Protein AF-A0A081NIN6-F1 (afdb_monomer_lite)

pLDDT: mean 86.12, std 14.55, range [44.22, 98.62]

Organism: NCBI:txid1137799

Sequence (273 aa):
MKVLLYSTSHRLDEYYQSISENVSSNLQCEVFRFGQGLPGPDFKFIKLALRLDLGEIIDFKIKYKSIMRGKEKISRVRAEKYKFNCFLSALRIFNLINSGGYSLVVIWNGSRMTQRLVSEVAKLMGVSVAYMENGIIPRTTVADGKGVNFNNSVPRESGFYKSNCFGFNIEREEGLSLRNQIEGVERIGSSKKLEGKYVFFPFQVDSDSQIINHSKWVKNMKDLFVVALRTHKILDDKSIKFVFKEHPSSPFEYKELEDDQTDNCFFFKQLKH

Foldseek 3Di:
DEEEEEDADPVSQVVQVVVCVPDDPVYNYDYDDHPPDFDFFDCVCVVLLVVDPLCQLCVLVQLLVCVVVVHPGDDPVVSVVSSVVLSRVLRSLLVVCVVSVAQEYEDEFCQHNNNVSNCSSCVSVVRFYKYKYQDPAPPDMDIARQGDDPRHPDDPDVCVCVVPPVVPPCPDDPDRDDPPDDPQFDDPDPPDDPDAAEDEAEADALSDSCLCPPVPQQNHVVSVLVVVVVVCVVVVDQRYAYEYEYDPPHPDDPVVVCVVDDSRYYYDYTDGD

Structure (mmCIF, N/CA/C/O backbone):
data_AF-A0A081NIN6-F1
#
_entry.id   AF-A0A081NIN6-F1
#
loop_
_atom_site.group_PDB
_atom_site.id
_atom_site.type_symbol
_atom_site.label_atom_id
_atom_site.label_alt_id
_atom_site.label_comp_id
_atom_site.label_asym_id
_atom_site.label_entity_id
_atom_site.label_seq_id
_atom_site.pdbx_PDB_ins_code
_atom_site.Cartn_x
_atom_site.Cartn_y
_atom_site.Cartn_z
_atom_site.occupancy
_atom_site.B_iso_or_equiv
_atom_site.auth_seq_id
_atom_site.auth_comp_id
_atom_site.auth_asym_id
_atom_site.auth_atom_id
_atom_site.pdbx_PDB_model_num
ATOM 1 N N . MET A 1 1 ? 9.236 -18.163 -16.801 1.00 91.69 1 MET A N 1
ATOM 2 C CA . MET A 1 1 ? 8.614 -16.836 -16.564 1.00 91.69 1 MET A CA 1
ATOM 3 C C . MET A 1 1 ? 9.614 -15.975 -15.807 1.00 91.69 1 MET A C 1
ATOM 5 O O . MET A 1 1 ? 10.154 -16.483 -14.832 1.00 91.69 1 MET A O 1
ATOM 9 N N . LYS A 1 2 ? 9.895 -14.731 -16.227 1.00 96.81 2 LYS A N 1
ATOM 10 C CA . LYS A 1 2 ? 10.839 -13.862 -15.499 1.00 96.81 2 LYS A CA 1
ATOM 11 C C . LYS A 1 2 ? 10.089 -12.958 -14.520 1.00 96.81 2 LYS A C 1
ATOM 13 O O . LYS A 1 2 ? 9.116 -12.299 -14.904 1.00 96.81 2 LYS A O 1
ATOM 18 N N . VAL A 1 3 ? 10.513 -12.971 -13.261 1.00 97.88 3 VAL A N 1
ATOM 19 C CA . VAL A 1 3 ? 9.803 -12.374 -12.127 1.00 97.88 3 VAL A CA 1
ATOM 20 C C . VAL A 1 3 ? 10.703 -11.358 -11.438 1.00 97.88 3 VAL A C 1
ATOM 22 O O . VAL A 1 3 ? 11.818 -11.685 -11.046 1.00 97.88 3 VAL A O 1
ATOM 25 N N . LEU A 1 4 ? 10.210 -10.136 -11.268 1.00 98.25 4 LEU A N 1
ATOM 26 C CA . LEU A 1 4 ? 10.872 -9.097 -10.485 1.00 98.25 4 LEU A CA 1
ATOM 27 C C . LEU A 1 4 ? 10.319 -9.104 -9.060 1.00 98.25 4 LEU A C 1
ATOM 29 O O . LEU A 1 4 ? 9.160 -8.752 -8.854 1.00 98.25 4 LEU A O 1
ATOM 33 N N . LEU A 1 5 ? 11.144 -9.449 -8.076 1.00 98.00 5 LEU A N 1
ATOM 34 C CA . LEU A 1 5 ? 10.821 -9.314 -6.657 1.00 98.00 5 LEU A CA 1
ATOM 35 C C . LEU A 1 5 ? 11.311 -7.938 -6.178 1.00 98.00 5 LEU A C 1
ATOM 37 O O . LEU A 1 5 ? 12.492 -7.753 -5.881 1.00 98.00 5 LEU A O 1
ATOM 41 N N . TYR A 1 6 ? 10.423 -6.939 -6.161 1.00 97.88 6 TYR A N 1
ATOM 42 C CA . TYR A 1 6 ? 10.799 -5.547 -5.894 1.00 97.88 6 TYR A CA 1
ATOM 43 C C . TYR A 1 6 ? 10.766 -5.236 -4.394 1.00 97.88 6 TYR A C 1
ATOM 45 O O . TYR A 1 6 ? 9.701 -5.025 -3.799 1.00 97.88 6 TYR A O 1
ATOM 53 N N . SER A 1 7 ? 11.943 -5.193 -3.773 1.00 96.50 7 SER A N 1
ATOM 54 C CA . SER A 1 7 ? 12.086 -4.960 -2.340 1.00 96.50 7 SER A CA 1
ATOM 55 C C . SER A 1 7 ? 12.117 -3.472 -1.977 1.00 96.50 7 SER A C 1
ATOM 57 O O . SER A 1 7 ? 12.557 -2.605 -2.733 1.00 96.50 7 SER A O 1
ATOM 59 N N . THR A 1 8 ? 11.635 -3.160 -0.770 1.00 93.62 8 THR A N 1
ATOM 60 C CA . THR A 1 8 ? 11.639 -1.795 -0.210 1.00 93.62 8 THR A CA 1
ATOM 61 C C . THR A 1 8 ? 12.230 -1.708 1.197 1.00 93.62 8 THR A C 1
ATOM 63 O O . THR A 1 8 ? 12.145 -0.652 1.826 1.00 93.62 8 THR A O 1
ATOM 66 N N . SER A 1 9 ? 12.826 -2.792 1.699 1.00 93.94 9 SER A N 1
ATOM 67 C CA . SER A 1 9 ? 13.556 -2.823 2.969 1.00 93.94 9 SER A CA 1
ATOM 68 C C . SER A 1 9 ? 14.539 -3.995 2.998 1.00 93.94 9 SER A C 1
ATOM 70 O O . SER A 1 9 ? 14.321 -4.994 2.323 1.00 93.94 9 SER A O 1
ATOM 72 N N . HIS A 1 10 ? 15.574 -3.922 3.837 1.00 92.81 10 HIS A N 1
ATOM 73 C CA . HIS A 1 10 ? 16.540 -5.021 3.979 1.00 92.81 10 HIS A CA 1
ATOM 74 C C . HIS A 1 10 ? 15.896 -6.343 4.416 1.00 92.81 10 HIS A C 1
ATOM 76 O O . HIS A 1 10 ? 16.210 -7.394 3.874 1.00 92.81 10 HIS A O 1
ATOM 82 N N . ARG A 1 11 ? 14.904 -6.291 5.313 1.00 92.62 11 ARG A N 1
ATOM 83 C CA . ARG A 1 11 ? 14.141 -7.484 5.709 1.00 92.62 11 ARG A CA 1
ATOM 84 C C . ARG A 1 11 ? 13.409 -8.129 4.525 1.00 92.62 11 ARG A C 1
ATOM 86 O O . ARG A 1 11 ? 13.273 -9.347 4.474 1.00 92.62 11 ARG A O 1
ATOM 93 N N . LEU A 1 12 ? 12.902 -7.319 3.594 1.00 94.94 12 LEU A N 1
ATOM 94 C CA . LEU A 1 12 ? 12.273 -7.834 2.379 1.00 94.94 12 LEU A CA 1
ATOM 95 C C . LEU A 1 12 ? 13.304 -8.354 1.375 1.00 94.94 12 LEU A C 1
ATOM 97 O O . LEU A 1 12 ? 12.979 -9.294 0.660 1.00 94.94 12 LEU A O 1
ATOM 101 N N . ASP A 1 13 ? 14.525 -7.807 1.347 1.00 95.88 13 ASP A N 1
ATOM 102 C CA . ASP A 1 13 ? 15.614 -8.353 0.525 1.00 95.88 13 ASP A CA 1
ATOM 103 C C . ASP A 1 13 ? 15.885 -9.810 0.911 1.00 95.88 13 ASP A C 1
ATOM 105 O O . ASP A 1 13 ? 15.893 -10.679 0.047 1.00 95.88 13 ASP A O 1
ATOM 109 N N . GLU A 1 14 ? 16.046 -10.082 2.209 1.00 95.75 14 GLU A N 1
ATOM 110 C CA . GLU A 1 14 ? 16.284 -11.430 2.742 1.00 95.75 14 GLU A CA 1
ATOM 111 C C . GLU A 1 14 ? 15.118 -12.375 2.441 1.00 95.75 14 GLU A C 1
ATOM 113 O O . GLU A 1 14 ? 15.311 -13.495 1.969 1.00 95.75 14 GLU A O 1
ATOM 118 N N . TYR A 1 15 ? 13.889 -11.907 2.667 1.00 95.50 15 TYR A N 1
ATOM 119 C CA . TYR A 1 15 ? 12.694 -12.702 2.413 1.00 95.50 15 TYR A CA 1
ATOM 120 C C . TYR A 1 15 ? 12.532 -13.043 0.923 1.00 95.50 15 TYR A C 1
ATOM 122 O O . TYR A 1 15 ? 12.274 -14.192 0.572 1.00 95.50 15 TYR A O 1
ATOM 130 N N . TYR A 1 16 ? 12.725 -12.074 0.028 1.00 96.69 16 TYR A N 1
ATOM 131 C CA . TYR A 1 16 ? 12.652 -12.303 -1.415 1.00 96.69 16 TYR A CA 1
ATOM 132 C C . TYR A 1 16 ? 13.821 -13.112 -1.956 1.00 96.69 16 TYR A C 1
ATOM 134 O O . TYR A 1 16 ? 13.617 -13.893 -2.884 1.00 96.69 16 TYR A O 1
ATOM 142 N N . GLN A 1 17 ? 15.006 -12.989 -1.363 1.00 96.56 17 GLN A N 1
ATOM 143 C CA . GLN A 1 17 ? 16.126 -13.871 -1.664 1.00 96.56 17 GLN A CA 1
ATOM 144 C C . GLN A 1 17 ? 15.755 -15.323 -1.335 1.00 96.56 17 GLN A C 1
ATOM 146 O O . GLN A 1 17 ? 15.837 -16.182 -2.211 1.00 96.56 17 GLN A O 1
ATOM 151 N N . SER A 1 18 ? 15.217 -15.570 -0.137 1.00 95.00 18 SER A N 1
ATOM 152 C CA . SER A 1 18 ? 14.735 -16.897 0.257 1.00 95.00 18 SER A CA 1
ATOM 153 C C . SER A 1 18 ? 13.644 -17.422 -0.685 1.00 95.00 18 SER A C 1
ATOM 155 O O . SER A 1 18 ? 13.717 -18.572 -1.111 1.00 95.00 18 SER A O 1
ATOM 157 N N . ILE A 1 19 ? 12.678 -16.590 -1.096 1.00 94.00 19 ILE A N 1
ATOM 158 C CA . ILE A 1 19 ? 11.697 -16.983 -2.122 1.00 94.00 19 ILE A CA 1
ATOM 159 C C . ILE A 1 19 ? 12.403 -17.368 -3.422 1.00 94.00 19 ILE A C 1
ATOM 161 O O . ILE A 1 19 ? 12.128 -18.436 -3.956 1.00 94.00 19 ILE A O 1
ATOM 165 N N . SER A 1 20 ? 13.307 -16.530 -3.933 1.00 95.06 20 SER A N 1
ATOM 166 C CA . SER A 1 20 ? 13.968 -16.763 -5.222 1.00 95.06 20 SER A CA 1
ATOM 167 C C . SER A 1 20 ? 14.744 -18.083 -5.278 1.00 95.06 20 SER A C 1
ATOM 169 O O . SER A 1 20 ? 14.814 -18.693 -6.339 1.00 95.06 20 SER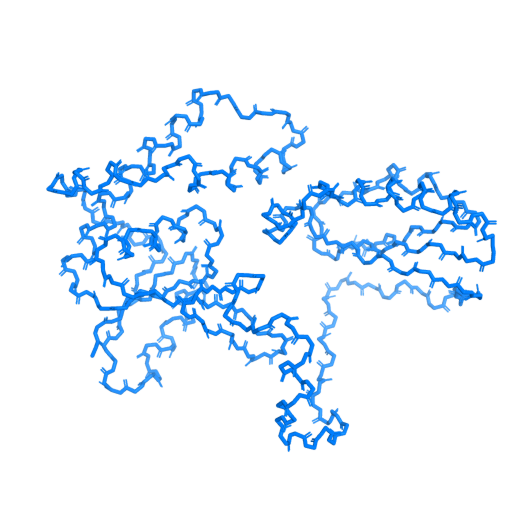 A O 1
ATOM 171 N N . GLU A 1 21 ? 15.261 -18.545 -4.138 1.00 94.19 21 GLU A N 1
ATOM 172 C CA . GLU A 1 21 ? 16.015 -19.796 -4.001 1.00 94.19 21 GLU A CA 1
ATOM 173 C C . GLU A 1 21 ? 15.121 -21.035 -3.859 1.00 94.19 21 GLU A C 1
ATOM 175 O O . GLU A 1 21 ? 15.558 -22.140 -4.165 1.00 94.19 21 GLU A O 1
ATOM 180 N N . ASN A 1 22 ? 13.876 -20.864 -3.399 1.00 92.75 22 ASN A N 1
ATOM 181 C CA . ASN A 1 22 ? 12.977 -21.968 -3.043 1.00 92.75 22 ASN A CA 1
ATOM 182 C C . ASN A 1 22 ? 11.754 -22.102 -3.969 1.00 92.75 22 ASN A C 1
ATOM 184 O O . ASN A 1 22 ? 10.936 -23.005 -3.786 1.00 92.75 22 ASN A O 1
ATOM 188 N N . VAL A 1 23 ? 11.588 -21.215 -4.952 1.00 90.62 23 VAL A N 1
ATOM 189 C CA . VAL A 1 23 ? 10.518 -21.331 -5.953 1.00 90.62 23 VAL A CA 1
ATOM 190 C C . VAL A 1 23 ? 10.842 -22.371 -7.025 1.00 90.62 23 VAL A C 1
ATOM 192 O O . VAL A 1 23 ? 11.989 -22.753 -7.239 1.00 90.62 23 VAL A O 1
ATOM 195 N N . SER A 1 24 ? 9.803 -22.822 -7.732 1.00 85.00 24 SER A N 1
ATOM 196 C CA . SER A 1 24 ? 9.952 -23.748 -8.856 1.00 85.00 24 SER A CA 1
ATOM 197 C C . SER A 1 24 ? 10.908 -23.199 -9.923 1.00 85.00 24 SER A C 1
ATOM 199 O O . SER A 1 24 ? 10.897 -22.009 -10.239 1.00 85.00 24 SER A O 1
ATOM 201 N N . SER A 1 25 ? 11.697 -24.091 -10.524 1.00 82.69 25 SER A N 1
ATOM 202 C CA . SER A 1 25 ? 12.725 -23.775 -11.527 1.00 82.69 25 SER A CA 1
ATOM 203 C C . SER A 1 25 ? 12.186 -23.123 -12.808 1.00 82.69 25 SER A C 1
ATOM 205 O O . SER A 1 25 ? 12.948 -22.555 -13.589 1.00 82.69 25 SER A O 1
ATOM 207 N N . ASN A 1 26 ? 10.871 -23.167 -13.038 1.00 90.12 26 ASN A N 1
ATOM 208 C CA . ASN A 1 26 ? 10.212 -22.465 -14.141 1.00 90.12 26 ASN A CA 1
ATOM 209 C C . ASN A 1 26 ? 10.078 -20.940 -13.908 1.00 90.12 26 ASN A C 1
ATOM 211 O O . ASN A 1 26 ? 9.765 -20.193 -14.851 1.00 90.12 26 ASN A O 1
ATOM 215 N N . LEU A 1 27 ? 10.315 -20.468 -12.679 1.00 92.69 27 LEU A N 1
ATOM 216 C CA . LEU A 1 27 ? 10.353 -19.059 -12.304 1.00 92.69 27 LEU A CA 1
ATOM 217 C C . LEU A 1 27 ? 11.802 -18.575 -12.234 1.00 92.69 27 LEU A C 1
ATOM 219 O O . LEU A 1 27 ? 12.591 -19.020 -11.412 1.00 92.69 27 LEU A O 1
ATOM 223 N N . GLN A 1 28 ? 12.141 -17.615 -13.089 1.00 95.38 28 GLN A N 1
ATOM 224 C CA . GLN A 1 28 ? 13.418 -16.911 -13.035 1.00 95.38 28 GLN A CA 1
ATOM 225 C C . GLN A 1 28 ? 13.220 -15.630 -12.228 1.00 95.38 28 GLN A C 1
ATOM 227 O O . GLN A 1 28 ? 12.774 -14.615 -12.768 1.00 95.38 28 GLN A O 1
ATOM 232 N N . CYS A 1 29 ? 13.484 -15.705 -10.926 1.00 96.81 29 CYS A N 1
ATOM 233 C CA . CYS A 1 29 ? 13.312 -14.590 -10.001 1.00 96.81 29 CYS A CA 1
ATOM 234 C C . CYS A 1 29 ? 14.566 -13.712 -9.938 1.00 96.81 29 CYS A C 1
ATOM 236 O O . CYS A 1 29 ? 15.670 -14.207 -9.735 1.00 96.81 29 CYS A O 1
ATOM 238 N N . GLU A 1 30 ? 14.379 -12.400 -10.048 1.00 97.00 30 GLU A N 1
ATOM 239 C CA . GLU A 1 30 ? 15.410 -11.390 -9.815 1.00 97.00 30 GLU A CA 1
ATOM 240 C C . GLU A 1 30 ? 14.962 -10.487 -8.661 1.00 97.00 30 GLU A C 1
ATOM 242 O O . GLU A 1 30 ? 13.868 -9.915 -8.695 1.00 97.00 30 GLU A O 1
ATOM 247 N N . VAL A 1 31 ? 15.790 -10.373 -7.621 1.00 97.50 31 VAL A N 1
ATOM 248 C CA . VAL A 1 31 ? 15.503 -9.518 -6.462 1.00 97.50 31 VAL A CA 1
ATOM 249 C C . VAL A 1 31 ? 16.083 -8.132 -6.708 1.00 97.50 31 VAL A C 1
ATOM 251 O O . VAL A 1 31 ? 17.300 -7.960 -6.728 1.00 97.50 31 VAL A O 1
ATOM 254 N N . PHE A 1 32 ? 15.216 -7.126 -6.839 1.00 97.50 32 PHE A N 1
ATOM 255 C CA . PHE A 1 32 ? 15.645 -5.729 -6.838 1.00 97.50 32 PHE A CA 1
ATOM 256 C C . PHE A 1 32 ? 15.754 -5.248 -5.395 1.00 97.50 32 PHE A C 1
ATOM 258 O O . PHE A 1 32 ? 14.736 -5.067 -4.718 1.00 97.50 32 PHE A O 1
ATOM 265 N N . ARG A 1 33 ? 16.992 -5.086 -4.921 1.00 95.62 33 ARG A N 1
ATOM 266 C CA . ARG A 1 33 ? 17.298 -4.871 -3.505 1.00 95.62 33 ARG A CA 1
ATOM 267 C C . ARG A 1 33 ? 17.052 -3.437 -3.068 1.00 95.62 33 ARG A C 1
ATOM 269 O O . ARG A 1 33 ? 17.234 -2.472 -3.820 1.00 95.62 33 ARG A O 1
ATOM 276 N N . PHE A 1 34 ? 16.689 -3.281 -1.802 1.00 91.06 34 PHE A N 1
ATOM 277 C CA . PHE A 1 34 ? 16.547 -1.970 -1.201 1.00 91.06 34 PHE A CA 1
ATOM 278 C C . PHE A 1 34 ? 17.879 -1.209 -1.237 1.00 91.06 34 PHE A C 1
ATOM 280 O O . PHE A 1 34 ? 18.923 -1.703 -0.824 1.00 91.06 34 PHE A O 1
ATOM 287 N N . GLY A 1 35 ? 17.846 0.021 -1.754 1.00 89.69 35 GLY A N 1
ATOM 288 C CA . GLY A 1 35 ? 19.035 0.871 -1.859 1.00 89.69 35 GLY A CA 1
ATOM 289 C C . GLY A 1 35 ? 19.930 0.605 -3.076 1.00 89.69 35 GLY A C 1
ATOM 290 O O . GLY A 1 35 ? 20.817 1.415 -3.320 1.00 89.69 35 GLY A O 1
ATOM 291 N N . GLN A 1 36 ? 19.656 -0.422 -3.895 1.00 90.88 36 GLN A N 1
ATOM 292 C CA . GLN A 1 36 ? 20.443 -0.769 -5.097 1.00 90.88 36 GLN A CA 1
ATOM 293 C C . GLN A 1 36 ? 20.508 0.356 -6.150 1.00 90.88 36 GLN A C 1
ATOM 295 O O . GLN A 1 36 ? 21.379 0.360 -7.013 1.00 90.88 36 GLN A O 1
ATOM 300 N N . GLY A 1 37 ? 19.615 1.344 -6.055 1.00 92.12 37 GLY A N 1
ATOM 301 C CA . GLY A 1 37 ? 19.503 2.429 -7.020 1.00 92.12 37 GLY A CA 1
ATOM 302 C C . GLY A 1 37 ? 18.790 1.962 -8.287 1.00 92.12 37 GLY A C 1
ATOM 303 O O . GLY A 1 37 ? 19.111 0.942 -8.883 1.00 92.12 37 GLY A O 1
ATOM 304 N N . LEU A 1 38 ? 17.777 2.714 -8.713 1.00 95.38 38 LEU A N 1
ATOM 305 C CA . LEU A 1 38 ? 17.110 2.435 -9.985 1.00 95.38 38 LEU A CA 1
ATOM 306 C C . LEU A 1 38 ? 18.054 2.750 -11.163 1.00 95.38 38 LEU A C 1
ATOM 308 O O . LEU A 1 38 ? 18.897 3.646 -11.028 1.00 95.38 38 LEU A O 1
ATOM 312 N N . PRO A 1 39 ? 17.877 2.127 -12.340 1.00 96.19 39 PRO A N 1
ATOM 313 C CA . PRO A 1 39 ? 18.603 2.537 -13.541 1.00 96.19 39 PRO A CA 1
ATOM 314 C C . PRO A 1 39 ? 18.308 4.003 -13.906 1.00 96.19 39 PRO A C 1
ATOM 316 O O . PRO A 1 39 ? 17.422 4.646 -13.329 1.00 96.19 39 PRO A O 1
ATOM 319 N N . GLY A 1 40 ? 19.068 4.558 -14.854 1.00 96.62 40 GLY A N 1
ATOM 320 C CA . GLY A 1 40 ? 18.815 5.902 -15.383 1.00 96.62 40 GLY A CA 1
ATOM 321 C C . GLY A 1 40 ? 17.405 6.030 -15.988 1.00 96.62 40 GLY A C 1
ATOM 322 O O . GLY A 1 40 ? 16.829 5.022 -16.411 1.00 96.62 40 GLY A O 1
ATOM 323 N N . PRO A 1 41 ? 16.810 7.237 -16.006 1.00 97.50 41 PRO A N 1
ATOM 324 C CA . PRO A 1 41 ? 15.496 7.436 -16.608 1.00 97.50 41 PRO A CA 1
ATOM 325 C C . PRO A 1 41 ? 15.559 7.150 -18.109 1.00 97.50 41 PRO A C 1
ATOM 327 O O . PRO A 1 41 ? 16.461 7.630 -18.790 1.00 97.50 41 PRO A O 1
ATOM 330 N N . ASP A 1 42 ? 14.587 6.400 -18.624 1.00 97.06 42 ASP A N 1
ATOM 331 C CA . ASP A 1 42 ? 14.453 6.170 -20.061 1.00 97.06 42 ASP A CA 1
ATOM 332 C C . ASP A 1 42 ? 13.310 7.025 -20.621 1.00 97.06 42 ASP A C 1
ATOM 334 O O . ASP A 1 42 ? 12.121 6.761 -20.418 1.00 97.06 42 ASP A O 1
ATOM 338 N N . PHE A 1 43 ? 13.689 8.096 -21.317 1.00 97.12 43 PHE A N 1
ATOM 339 C CA . PHE A 1 43 ? 12.759 9.094 -21.835 1.00 97.12 43 PHE A CA 1
ATOM 340 C C . PHE A 1 43 ? 11.904 8.592 -23.005 1.00 97.12 43 PHE A C 1
ATOM 342 O O . PHE A 1 43 ? 10.905 9.236 -23.334 1.00 97.12 43 PHE A O 1
ATOM 349 N N . LYS A 1 44 ? 12.187 7.411 -23.578 1.00 97.25 44 LYS A N 1
ATOM 350 C CA . LYS A 1 44 ? 11.277 6.800 -24.563 1.00 97.25 44 LYS A CA 1
ATOM 351 C C . LYS A 1 44 ? 9.894 6.511 -23.965 1.00 97.25 44 LYS A C 1
ATOM 353 O O . LYS A 1 44 ? 8.896 6.483 -24.683 1.00 97.25 44 LYS A O 1
ATOM 358 N N . PHE A 1 45 ? 9.813 6.381 -22.637 1.00 97.81 45 PHE A N 1
ATOM 359 C CA . PHE A 1 45 ? 8.573 6.137 -21.904 1.00 97.81 45 PHE A CA 1
ATOM 360 C C . PHE A 1 45 ? 7.832 7.396 -21.447 1.00 97.81 45 PHE A C 1
ATOM 362 O O . PHE A 1 45 ? 6.814 7.256 -20.774 1.00 97.81 45 PHE A O 1
ATOM 369 N N . ILE A 1 46 ? 8.254 8.615 -21.823 1.00 97.94 46 ILE A N 1
ATOM 370 C CA . ILE A 1 46 ? 7.550 9.859 -21.435 1.00 97.94 46 ILE A CA 1
ATOM 371 C C . ILE A 1 46 ? 6.046 9.765 -21.722 1.00 97.94 46 ILE A C 1
ATOM 373 O O . ILE A 1 46 ? 5.233 10.071 -20.853 1.00 97.94 46 ILE A O 1
ATOM 377 N N . LYS A 1 47 ? 5.661 9.299 -22.919 1.00 97.75 47 LYS A N 1
ATOM 378 C CA . LYS A 1 47 ? 4.245 9.200 -23.312 1.00 97.75 47 LYS A CA 1
ATOM 379 C C . LYS A 1 47 ? 3.443 8.248 -22.420 1.00 97.75 47 LYS A C 1
ATOM 381 O O . LYS A 1 47 ? 2.274 8.518 -22.173 1.00 97.75 47 LYS A O 1
ATOM 386 N N . LEU A 1 48 ? 4.047 7.156 -21.945 1.00 97.19 48 LEU A N 1
ATOM 387 C CA . LEU A 1 48 ? 3.402 6.243 -20.995 1.00 97.19 48 LEU A CA 1
ATOM 388 C C . LEU A 1 48 ? 3.386 6.845 -19.588 1.00 97.19 48 LEU A C 1
ATOM 390 O O . LEU A 1 48 ? 2.358 6.796 -18.924 1.00 97.19 48 LEU A O 1
ATOM 394 N N . ALA A 1 49 ? 4.487 7.458 -19.152 1.00 97.62 49 ALA A N 1
ATOM 395 C CA . ALA A 1 49 ? 4.586 8.087 -17.839 1.00 97.62 49 ALA A CA 1
ATOM 396 C C . ALA A 1 49 ? 3.565 9.220 -17.650 1.00 97.62 49 ALA A C 1
ATOM 398 O O . ALA A 1 49 ? 3.043 9.388 -16.553 1.00 97.62 49 ALA A O 1
ATOM 399 N N . LEU A 1 50 ? 3.224 9.954 -18.715 1.00 97.50 50 LEU A N 1
ATOM 400 C CA . LEU A 1 50 ? 2.168 10.974 -18.700 1.00 97.50 50 LEU A CA 1
ATOM 401 C C . LEU A 1 50 ? 0.749 10.404 -18.514 1.00 97.50 50 LEU A C 1
ATOM 403 O O . LEU A 1 50 ? -0.159 11.166 -18.205 1.00 97.50 50 LEU A O 1
ATOM 407 N N . ARG A 1 51 ? 0.542 9.089 -18.687 1.00 97.88 51 ARG A N 1
ATOM 408 C CA . ARG A 1 51 ? -0.749 8.420 -18.429 1.00 97.88 51 ARG A CA 1
ATOM 409 C C . ARG A 1 51 ? -0.947 8.045 -16.961 1.00 97.88 51 ARG A C 1
ATOM 411 O O . ARG A 1 51 ? -2.040 7.630 -16.594 1.00 97.88 51 ARG A O 1
ATOM 418 N N . LEU A 1 52 ? 0.096 8.139 -16.135 1.00 97.56 52 LEU A N 1
ATOM 419 C CA . LEU A 1 52 ? 0.000 7.848 -14.708 1.00 97.56 52 LEU A CA 1
ATOM 420 C C . LEU A 1 52 ? -0.763 8.964 -13.990 1.00 97.56 52 LEU A C 1
ATOM 422 O O . LEU A 1 52 ? -0.414 10.140 -14.121 1.00 97.56 52 LEU A O 1
ATOM 426 N N . ASP A 1 53 ? -1.712 8.594 -13.130 1.00 96.81 53 ASP A N 1
ATOM 427 C CA . ASP A 1 53 ? -2.259 9.527 -12.146 1.00 96.81 53 ASP A CA 1
ATOM 428 C C . ASP A 1 53 ? -1.268 9.695 -10.985 1.00 96.81 53 ASP A C 1
ATOM 430 O O . ASP A 1 53 ? -1.317 9.032 -9.944 1.00 96.81 53 ASP A O 1
ATOM 434 N N . LEU A 1 54 ? -0.311 10.605 -11.176 1.00 96.44 54 LEU A N 1
ATOM 435 C CA . LEU A 1 54 ? 0.682 10.921 -10.151 1.00 96.44 54 LEU A CA 1
ATOM 436 C C . LEU A 1 54 ? 0.047 11.522 -8.894 1.00 96.44 54 LEU A C 1
ATOM 438 O O . LEU A 1 54 ? 0.665 11.459 -7.834 1.00 96.44 54 LEU A O 1
ATOM 442 N N . GLY A 1 55 ? -1.139 12.130 -9.004 1.00 94.56 55 GLY A N 1
ATOM 443 C CA . GLY A 1 55 ? -1.884 12.657 -7.867 1.00 94.56 55 GLY A CA 1
ATOM 444 C C . GLY A 1 55 ? -2.345 11.527 -6.957 1.00 94.56 55 GLY A C 1
ATOM 445 O O . GLY A 1 55 ? -2.044 11.549 -5.764 1.00 94.56 55 GLY A O 1
ATOM 446 N N . GLU A 1 56 ? -2.976 10.508 -7.537 1.00 93.31 56 GLU A N 1
ATOM 447 C CA . GLU A 1 56 ? -3.421 9.316 -6.818 1.00 93.31 56 GLU A CA 1
ATOM 448 C C . GLU A 1 56 ? -2.241 8.556 -6.186 1.00 93.31 56 GLU A C 1
ATOM 450 O O . GLU A 1 56 ? -2.284 8.183 -5.012 1.00 93.31 56 GLU A O 1
ATOM 455 N N . ILE A 1 57 ? -1.131 8.391 -6.917 1.00 94.81 57 ILE A N 1
ATOM 456 C CA . ILE A 1 57 ? 0.051 7.654 -6.430 1.00 94.81 57 ILE A CA 1
ATOM 457 C C . ILE A 1 57 ? 0.681 8.318 -5.193 1.00 94.81 57 ILE A C 1
ATOM 459 O O . ILE A 1 57 ? 1.186 7.630 -4.296 1.00 94.81 57 ILE A O 1
ATOM 463 N N . ILE A 1 58 ? 0.681 9.653 -5.122 1.00 94.62 58 ILE A N 1
ATOM 464 C CA . ILE A 1 58 ? 1.258 10.377 -3.978 1.00 94.62 58 ILE A CA 1
ATOM 465 C C . ILE A 1 58 ? 0.249 10.649 -2.860 1.00 94.62 58 ILE A C 1
ATOM 467 O O . ILE A 1 58 ? 0.680 11.024 -1.766 1.00 94.62 58 ILE A O 1
ATOM 471 N N . ASP A 1 59 ? -1.051 10.465 -3.097 1.00 91.69 59 ASP A N 1
ATOM 472 C CA . ASP A 1 59 ? -2.121 10.832 -2.165 1.00 91.69 59 ASP A CA 1
ATOM 473 C C . ASP A 1 59 ? -1.935 10.173 -0.793 1.00 91.69 59 ASP A C 1
ATOM 475 O O . ASP A 1 59 ? -1.862 10.862 0.229 1.00 91.69 59 ASP A O 1
ATOM 479 N N . PHE A 1 60 ? -1.693 8.856 -0.770 1.00 90.19 60 PHE A N 1
ATOM 480 C CA . PHE A 1 60 ? -1.409 8.135 0.473 1.00 90.19 60 PHE A CA 1
ATOM 481 C C . PHE A 1 60 ? -0.236 8.757 1.244 1.00 90.19 60 PHE A C 1
ATOM 483 O O . PHE A 1 60 ? -0.313 8.976 2.451 1.00 90.19 60 PHE A O 1
ATOM 490 N N . LYS A 1 61 ? 0.860 9.100 0.555 1.00 91.38 61 LYS A N 1
ATOM 491 C CA . LYS A 1 61 ? 2.041 9.712 1.187 1.00 91.38 61 LYS A CA 1
ATOM 492 C C . LYS A 1 61 ? 1.732 11.092 1.758 1.00 91.38 61 LYS A C 1
ATOM 494 O O . LYS A 1 61 ? 2.305 11.458 2.788 1.00 91.38 61 LYS A O 1
ATOM 499 N N . ILE A 1 62 ? 0.872 11.859 1.091 1.00 91.06 62 ILE A N 1
ATOM 500 C CA . ILE A 1 62 ? 0.428 13.170 1.562 1.00 91.06 62 ILE A CA 1
ATOM 501 C C . ILE A 1 62 ? -0.418 13.010 2.828 1.00 91.06 62 ILE A C 1
ATOM 503 O O . ILE A 1 62 ? -0.081 13.615 3.849 1.00 91.06 62 ILE A O 1
ATOM 507 N N . LYS A 1 63 ? -1.446 12.153 2.785 1.00 89.50 63 LYS A N 1
ATOM 508 C CA . LYS A 1 63 ? -2.337 11.860 3.918 1.00 89.50 63 LYS A CA 1
ATOM 509 C C . LYS A 1 63 ? -1.569 11.319 5.121 1.00 89.50 63 LYS A C 1
ATOM 511 O O . LYS A 1 63 ? -1.638 11.901 6.201 1.00 89.50 63 LYS A O 1
ATOM 516 N N . TYR A 1 64 ? -0.735 10.300 4.906 1.00 89.56 64 TYR A N 1
ATOM 517 C CA . TYR A 1 64 ? 0.133 9.717 5.932 1.00 89.56 64 TYR A CA 1
ATOM 518 C C . TYR A 1 64 ? 0.993 10.783 6.619 1.00 89.56 64 TYR A C 1
ATOM 520 O O . TYR A 1 64 ? 1.062 10.849 7.844 1.00 89.56 64 TYR A O 1
ATOM 528 N N . LYS A 1 65 ? 1.638 11.670 5.848 1.00 88.25 65 LYS A N 1
ATOM 529 C CA . LYS A 1 65 ? 2.466 12.737 6.427 1.00 88.25 65 LYS A CA 1
ATOM 530 C C . LYS A 1 65 ? 1.669 13.806 7.160 1.00 88.25 65 LYS A C 1
ATOM 532 O O . LYS A 1 65 ? 2.221 14.387 8.089 1.00 88.25 65 LYS A O 1
ATOM 537 N N . SER A 1 66 ? 0.447 14.104 6.725 1.00 86.62 66 SER A N 1
ATOM 538 C CA . SER A 1 66 ? -0.429 15.043 7.429 1.00 86.62 66 SER A CA 1
ATOM 539 C C . SER A 1 66 ? -0.806 14.484 8.802 1.00 86.62 66 SER A C 1
ATOM 541 O O . SER A 1 66 ? -0.600 15.173 9.798 1.00 86.62 66 SER A O 1
ATOM 543 N N . ILE A 1 67 ? -1.198 13.205 8.860 1.00 85.38 67 ILE A N 1
ATOM 544 C CA . ILE A 1 67 ? -1.522 12.487 10.104 1.00 85.38 67 ILE A CA 1
ATOM 545 C C . ILE A 1 67 ? -0.311 12.447 11.043 1.00 85.38 67 ILE A C 1
ATOM 547 O O . ILE A 1 67 ? -0.381 12.938 12.164 1.00 85.38 67 ILE A O 1
ATOM 551 N N . MET A 1 68 ? 0.843 11.967 10.567 1.00 84.56 68 MET A N 1
ATOM 552 C CA . MET A 1 68 ? 2.047 11.825 11.402 1.00 84.56 68 MET A CA 1
ATOM 553 C C . MET A 1 68 ? 2.628 13.149 11.915 1.00 84.56 68 MET A C 1
ATOM 555 O O . MET A 1 68 ? 3.414 13.144 12.855 1.00 84.56 68 MET A O 1
ATOM 559 N N . ARG A 1 69 ? 2.319 14.284 11.277 1.00 82.06 69 ARG A N 1
ATOM 560 C CA . ARG A 1 69 ? 2.833 15.603 11.683 1.00 82.06 69 ARG A CA 1
ATOM 561 C C . ARG A 1 69 ? 1.831 16.423 12.485 1.00 82.06 69 ARG A C 1
ATOM 563 O O . ARG A 1 69 ? 2.201 17.515 12.906 1.00 82.06 69 ARG A O 1
ATOM 570 N N . GLY A 1 70 ? 0.584 15.964 12.612 1.00 71.19 70 GLY A N 1
ATOM 571 C CA . GLY A 1 70 ? -0.501 16.731 13.231 1.00 71.19 70 GLY A CA 1
ATOM 572 C C . GLY A 1 70 ? -0.765 18.091 12.569 1.00 71.19 70 GLY A C 1
ATOM 573 O O . GLY A 1 70 ? -1.341 18.970 13.197 1.00 71.19 70 GLY A O 1
ATOM 574 N N . LYS A 1 71 ? -0.304 18.307 11.327 1.00 64.44 71 LYS A N 1
ATOM 575 C CA . LYS A 1 71 ? -0.432 19.585 10.606 1.00 64.44 71 LYS A CA 1
ATOM 576 C C . LYS A 1 71 ? -1.379 19.449 9.421 1.00 64.44 71 LYS A C 1
ATOM 578 O O . LYS A 1 71 ? -1.330 18.454 8.687 1.00 64.44 71 LYS A O 1
ATOM 583 N N . GLU A 1 72 ? -2.173 20.497 9.203 1.00 61.00 72 GLU A N 1
ATOM 584 C CA . GLU A 1 72 ? -3.002 20.651 8.011 1.00 61.00 72 GLU A CA 1
ATOM 585 C C . GLU A 1 72 ? -2.163 20.756 6.725 1.00 61.00 72 GLU A C 1
ATOM 587 O O . GLU A 1 72 ? -1.018 21.208 6.734 1.00 61.00 72 GLU A O 1
ATOM 592 N N . LYS A 1 73 ? -2.779 20.263 5.641 1.00 68.12 73 LYS A N 1
ATOM 593 C CA . LYS A 1 73 ? -2.408 20.252 4.212 1.00 68.12 73 LYS A CA 1
ATOM 594 C C . LYS A 1 73 ? -0.937 20.531 3.863 1.00 68.12 73 LYS A C 1
ATOM 596 O O . LYS A 1 73 ? -0.403 21.627 4.003 1.00 68.12 73 LYS A O 1
ATOM 601 N N . ILE A 1 74 ? -0.307 19.536 3.236 1.00 80.00 74 ILE A N 1
ATOM 602 C CA . ILE A 1 74 ? 0.983 19.709 2.556 1.00 80.00 74 ILE A CA 1
ATOM 603 C C . ILE A 1 74 ? 0.888 20.848 1.529 1.00 80.00 74 ILE A C 1
ATOM 605 O O . ILE A 1 74 ? -0.053 20.894 0.740 1.00 80.00 74 ILE A O 1
ATOM 609 N N . SER A 1 75 ? 1.884 21.741 1.514 1.00 85.38 75 SER A N 1
ATOM 610 C CA . SER A 1 75 ? 1.915 22.858 0.567 1.00 85.38 75 SER A CA 1
ATOM 611 C C . SER A 1 75 ? 1.905 22.376 -0.885 1.00 85.38 75 SER A C 1
ATOM 613 O O . SER A 1 75 ? 2.534 21.368 -1.227 1.00 85.38 75 SER A O 1
ATOM 615 N N . ARG A 1 76 ? 1.249 23.145 -1.764 1.00 87.94 76 ARG A N 1
ATOM 616 C CA . ARG A 1 76 ? 1.176 22.854 -3.205 1.00 87.94 76 ARG A CA 1
ATOM 617 C C . ARG A 1 76 ? 2.562 22.621 -3.810 1.00 87.94 76 ARG A C 1
ATOM 619 O O . ARG A 1 76 ? 2.769 21.623 -4.484 1.00 87.94 76 ARG A O 1
ATOM 626 N N . VAL A 1 77 ? 3.540 23.464 -3.471 1.00 89.88 77 VAL A N 1
ATOM 627 C CA . VAL A 1 77 ? 4.939 23.333 -3.925 1.00 89.88 77 VAL A CA 1
ATOM 628 C C . VAL A 1 77 ? 5.534 21.967 -3.564 1.00 89.88 77 VAL A C 1
ATOM 630 O O . VAL A 1 77 ? 6.202 21.328 -4.376 1.00 89.88 77 VAL A O 1
ATOM 633 N N . ARG A 1 78 ? 5.281 21.477 -2.346 1.00 89.62 78 ARG A N 1
ATOM 634 C CA . ARG A 1 78 ? 5.800 20.182 -1.893 1.00 89.62 78 ARG A CA 1
ATOM 635 C C . ARG A 1 78 ? 5.083 19.011 -2.563 1.00 89.62 78 ARG A C 1
ATOM 637 O O . ARG A 1 78 ? 5.736 18.006 -2.841 1.00 89.62 78 ARG A O 1
ATOM 644 N N . ALA A 1 79 ? 3.782 19.136 -2.821 1.00 90.94 79 ALA A N 1
ATOM 645 C CA . ALA A 1 79 ? 3.023 18.150 -3.584 1.00 90.94 79 ALA A CA 1
ATOM 646 C C . ALA A 1 79 ? 3.536 18.050 -5.030 1.00 90.94 79 ALA A C 1
ATOM 648 O O . ALA A 1 79 ? 3.830 16.950 -5.489 1.00 90.94 79 ALA A O 1
ATOM 649 N N . GLU A 1 80 ? 3.764 19.180 -5.705 1.00 94.75 80 GLU A N 1
ATOM 650 C CA . GLU A 1 80 ? 4.332 19.201 -7.060 1.00 94.75 80 GLU A CA 1
ATOM 651 C C . GLU A 1 80 ? 5.754 18.624 -7.099 1.00 94.75 80 GLU A C 1
ATOM 653 O O . GLU A 1 80 ? 6.075 17.827 -7.978 1.00 94.75 80 GLU A O 1
ATOM 658 N N . LYS A 1 81 ? 6.585 18.889 -6.080 1.00 94.50 81 LYS A N 1
ATOM 659 C CA . LYS A 1 81 ? 7.890 18.220 -5.940 1.00 94.50 81 LYS A CA 1
ATOM 660 C C . LYS A 1 81 ? 7.756 16.697 -5.814 1.00 94.50 81 LYS A C 1
ATOM 662 O O . LYS A 1 81 ? 8.586 15.962 -6.347 1.00 94.50 81 LYS A O 1
ATOM 667 N N . TYR A 1 82 ? 6.738 16.201 -5.105 1.00 94.12 82 TYR A N 1
ATOM 668 C CA . TYR A 1 82 ? 6.476 14.761 -5.047 1.00 94.12 82 TYR A CA 1
ATOM 669 C C . TYR A 1 82 ? 6.049 14.200 -6.396 1.00 94.12 82 TYR A C 1
ATOM 671 O O . TYR A 1 82 ? 6.588 13.162 -6.771 1.00 94.12 82 TYR A O 1
ATOM 679 N N . LYS A 1 83 ? 5.176 14.889 -7.138 1.00 95.94 83 LYS A N 1
ATOM 680 C CA . LYS A 1 83 ? 4.794 14.478 -8.497 1.00 95.94 83 LYS A CA 1
ATOM 681 C C . LYS A 1 83 ? 5.998 14.439 -9.427 1.00 95.94 83 LYS A C 1
ATOM 683 O O . LYS A 1 83 ? 6.218 13.422 -10.066 1.00 95.94 83 LYS A O 1
ATOM 688 N N . PHE A 1 84 ? 6.823 15.483 -9.441 1.00 96.50 84 PHE A N 1
ATOM 689 C CA . PHE A 1 84 ? 8.016 15.535 -10.286 1.00 96.50 84 PHE A CA 1
ATOM 690 C C . PHE A 1 84 ? 8.990 14.386 -9.985 1.00 96.50 84 PHE A C 1
ATOM 692 O O . PHE A 1 84 ? 9.400 13.654 -10.883 1.00 96.50 84 PHE A O 1
ATOM 699 N N . ASN A 1 85 ? 9.297 14.150 -8.706 1.00 95.81 85 ASN A N 1
ATOM 700 C CA . ASN A 1 85 ? 10.152 13.029 -8.309 1.00 95.81 85 ASN A CA 1
ATOM 701 C C . ASN A 1 85 ? 9.518 11.667 -8.638 1.00 95.81 85 ASN A C 1
ATOM 703 O O . ASN A 1 85 ? 10.231 10.723 -8.981 1.00 95.81 85 ASN A O 1
ATOM 707 N N . CYS A 1 86 ? 8.193 11.555 -8.518 1.00 96.69 86 CYS A N 1
ATOM 708 C CA . CYS A 1 86 ? 7.434 10.360 -8.875 1.00 96.69 86 CYS A CA 1
ATOM 709 C C . CYS A 1 86 ? 7.497 10.104 -10.386 1.00 96.69 86 CYS A C 1
ATOM 711 O O . CYS A 1 86 ? 7.805 8.987 -10.785 1.00 96.69 86 CYS A O 1
ATOM 713 N N . PHE A 1 87 ? 7.344 11.142 -11.210 1.00 98.12 87 PHE A N 1
ATOM 714 C CA . PHE A 1 87 ? 7.481 11.080 -12.665 1.00 98.12 87 PHE A CA 1
ATOM 715 C C . PHE A 1 87 ? 8.879 10.617 -13.093 1.00 98.12 87 PHE A C 1
ATOM 717 O O . PHE A 1 87 ? 9.009 9.673 -13.868 1.00 98.12 87 PHE A O 1
ATOM 724 N N . LEU A 1 88 ? 9.939 11.212 -12.533 1.00 97.81 88 LEU A N 1
ATOM 725 C CA . LEU A 1 88 ? 11.310 10.770 -12.812 1.00 97.81 88 LEU A CA 1
ATOM 726 C C . LEU A 1 88 ? 11.541 9.321 -12.372 1.00 97.81 88 LEU A C 1
ATOM 728 O O . LEU A 1 88 ? 12.174 8.549 -13.087 1.00 97.81 88 LEU A O 1
ATOM 732 N N . SER A 1 89 ? 11.008 8.933 -11.212 1.00 97.50 89 SER A N 1
ATOM 733 C CA . SER A 1 89 ? 11.090 7.547 -10.740 1.00 97.50 89 SER A CA 1
ATOM 734 C C . SER A 1 89 ? 10.324 6.594 -11.660 1.00 97.50 89 SER A C 1
ATOM 736 O O . SER A 1 89 ? 10.809 5.497 -11.908 1.00 97.50 89 SER A O 1
ATOM 738 N N . ALA A 1 90 ? 9.189 7.021 -12.222 1.00 98.50 90 ALA A N 1
ATOM 739 C CA . ALA A 1 90 ? 8.417 6.239 -13.180 1.00 98.50 90 ALA A CA 1
ATOM 740 C C . ALA A 1 90 ? 9.267 5.884 -14.401 1.00 98.50 90 ALA A C 1
ATOM 742 O O . ALA A 1 90 ? 9.383 4.710 -14.730 1.00 98.50 90 ALA A O 1
ATOM 743 N N . LEU A 1 91 ? 9.936 6.867 -15.018 1.00 98.62 91 LEU A N 1
ATOM 744 C CA . LEU A 1 91 ? 10.813 6.645 -16.181 1.00 98.62 91 LEU A CA 1
ATOM 745 C C . LEU A 1 91 ? 11.941 5.647 -15.891 1.00 98.62 91 LEU A C 1
ATOM 747 O O . LEU A 1 91 ? 12.330 4.869 -16.760 1.00 98.62 91 LEU A O 1
ATOM 751 N N . ARG A 1 92 ? 12.461 5.650 -14.661 1.00 98.50 92 ARG A N 1
ATOM 752 C CA . ARG A 1 92 ? 13.487 4.698 -14.216 1.00 98.50 92 ARG A CA 1
ATOM 753 C C . ARG A 1 92 ? 12.911 3.297 -14.001 1.00 98.50 92 ARG A C 1
ATOM 755 O O . ARG A 1 92 ? 13.557 2.316 -14.346 1.00 98.50 92 ARG A O 1
ATOM 762 N N . ILE A 1 93 ? 11.697 3.190 -13.463 1.00 98.38 93 ILE A N 1
ATOM 763 C CA . ILE A 1 93 ? 11.014 1.903 -13.277 1.00 98.38 93 ILE A CA 1
ATOM 764 C C . ILE A 1 93 ? 10.590 1.314 -14.628 1.00 98.38 93 ILE A C 1
ATOM 766 O O . ILE A 1 93 ? 10.763 0.118 -14.831 1.00 98.38 93 ILE A O 1
ATOM 770 N N . PHE A 1 94 ? 10.123 2.132 -15.579 1.00 98.50 94 PHE A N 1
ATOM 771 C CA . PHE A 1 94 ? 9.882 1.680 -16.952 1.00 98.50 94 PHE A CA 1
ATOM 772 C C . PHE A 1 94 ? 11.157 1.082 -17.561 1.00 98.50 94 PHE A C 1
ATOM 774 O O . PHE A 1 94 ? 11.112 -0.006 -18.131 1.00 98.50 94 PHE A O 1
ATOM 781 N N . ASN A 1 95 ? 12.303 1.757 -17.394 1.00 98.19 95 ASN A N 1
ATOM 782 C CA . ASN A 1 95 ? 13.592 1.235 -17.847 1.00 98.19 95 ASN A CA 1
ATOM 783 C C . ASN A 1 95 ? 13.930 -0.101 -17.171 1.00 98.19 95 ASN A C 1
ATOM 785 O O . ASN A 1 95 ? 14.242 -1.070 -17.858 1.00 98.19 95 ASN A O 1
ATOM 789 N N . LEU A 1 96 ? 13.803 -0.179 -15.842 1.00 98.12 96 LEU A N 1
ATOM 790 C CA . LEU A 1 96 ? 14.042 -1.409 -15.084 1.00 98.12 96 LEU A CA 1
ATOM 791 C C . LEU A 1 96 ? 13.193 -2.567 -15.615 1.00 98.12 96 LEU A C 1
ATOM 793 O O . LEU A 1 96 ? 13.725 -3.633 -15.913 1.00 98.12 96 LEU A O 1
ATOM 797 N N . ILE A 1 97 ? 11.884 -2.350 -15.761 1.00 98.12 97 ILE A N 1
ATOM 798 C CA . ILE A 1 97 ? 10.962 -3.410 -16.165 1.00 98.12 97 ILE A CA 1
ATOM 799 C C . ILE A 1 97 ? 11.234 -3.845 -17.612 1.00 98.12 97 ILE A C 1
ATOM 801 O O . ILE A 1 97 ? 11.286 -5.041 -17.899 1.00 98.12 97 ILE A O 1
ATOM 805 N N . ASN A 1 98 ? 11.462 -2.882 -18.510 1.00 97.19 98 ASN A N 1
ATOM 806 C CA . ASN A 1 98 ? 11.704 -3.142 -19.926 1.00 97.19 98 ASN A CA 1
ATOM 807 C C . ASN A 1 98 ? 13.044 -3.837 -20.178 1.00 97.19 98 ASN A C 1
ATOM 809 O O . ASN A 1 98 ? 13.094 -4.810 -20.919 1.00 97.19 98 ASN A O 1
ATOM 813 N N . SER A 1 99 ? 14.132 -3.318 -19.602 1.00 96.69 99 SER A N 1
ATOM 814 C CA . SER A 1 99 ? 15.476 -3.889 -19.779 1.00 96.69 99 SER A CA 1
ATOM 815 C C . SER A 1 99 ? 15.592 -5.273 -19.151 1.00 96.69 99 SER A C 1
ATOM 817 O O . SER A 1 99 ? 16.257 -6.143 -19.705 1.00 96.69 99 SER A O 1
ATOM 819 N N . GLY A 1 100 ? 14.901 -5.497 -18.031 1.00 95.81 100 GLY A N 1
ATOM 820 C CA . GLY A 1 100 ? 14.871 -6.795 -17.381 1.00 95.81 100 GLY A CA 1
ATOM 821 C C . GLY A 1 100 ? 14.005 -7.836 -18.088 1.00 95.81 100 GLY A C 1
ATOM 822 O O . GLY A 1 100 ? 14.253 -9.017 -17.872 1.00 95.81 100 GLY A O 1
ATOM 823 N N . GLY A 1 101 ? 13.036 -7.445 -18.926 1.00 96.75 101 GLY A N 1
ATOM 824 C CA . GLY A 1 101 ? 12.155 -8.381 -19.639 1.00 96.75 101 GLY A CA 1
ATOM 825 C C . GLY A 1 101 ? 11.202 -9.148 -18.715 1.00 96.75 101 GLY A C 1
ATOM 826 O O . GLY A 1 101 ? 10.971 -10.341 -18.910 1.00 96.75 101 GLY A O 1
ATOM 827 N N . TYR A 1 102 ? 10.693 -8.497 -17.666 1.00 98.06 102 TYR A N 1
ATOM 828 C CA . TYR A 1 102 ? 9.845 -9.155 -16.670 1.00 98.06 102 TYR A CA 1
ATOM 829 C C . TYR A 1 102 ? 8.404 -9.324 -17.141 1.00 98.06 102 TYR A C 1
ATOM 831 O O . TYR A 1 102 ? 7.796 -8.411 -17.690 1.00 98.06 102 TYR A O 1
ATOM 839 N N . SER A 1 103 ? 7.838 -10.487 -16.833 1.00 97.38 103 SER A N 1
ATOM 840 C CA . SER A 1 103 ? 6.433 -10.838 -17.084 1.00 97.38 103 SER A CA 1
ATOM 841 C C . SER A 1 103 ? 5.550 -10.730 -15.834 1.00 97.38 103 SER A C 1
ATOM 843 O O . SER A 1 103 ? 4.329 -10.636 -15.944 1.00 97.38 103 SER A O 1
ATOM 845 N N . LEU A 1 104 ? 6.168 -10.707 -14.649 1.00 97.94 104 LEU A N 1
ATOM 846 C CA . LEU A 1 104 ? 5.504 -10.547 -13.358 1.00 97.94 104 LEU A CA 1
ATOM 847 C C . LEU A 1 104 ? 6.351 -9.653 -12.448 1.00 97.94 104 LEU A C 1
ATOM 849 O O . LEU A 1 104 ? 7.560 -9.853 -12.338 1.00 97.94 104 LEU A O 1
ATOM 853 N N . VAL A 1 105 ? 5.709 -8.710 -11.763 1.00 98.50 105 VAL A N 1
ATOM 854 C CA . VAL A 1 105 ? 6.311 -7.915 -10.688 1.00 98.50 105 VAL A CA 1
ATOM 855 C C . VAL A 1 105 ? 5.629 -8.249 -9.368 1.00 98.50 105 VAL A C 1
ATOM 857 O O . VAL A 1 105 ? 4.408 -8.170 -9.250 1.00 98.50 105 VAL A O 1
ATOM 860 N N . VAL A 1 106 ? 6.422 -8.597 -8.363 1.00 98.19 106 VAL A N 1
ATOM 861 C CA . VAL A 1 106 ? 5.966 -8.893 -7.006 1.00 98.19 106 VAL A CA 1
ATOM 862 C C . VAL A 1 106 ? 6.367 -7.749 -6.087 1.00 98.19 106 VAL A C 1
ATOM 864 O O . VAL A 1 106 ? 7.531 -7.345 -6.045 1.00 98.19 106 VAL A O 1
ATOM 867 N N . ILE A 1 107 ? 5.404 -7.230 -5.332 1.00 97.50 107 ILE A N 1
ATOM 868 C CA . ILE A 1 107 ? 5.611 -6.143 -4.371 1.00 97.50 107 ILE A CA 1
ATOM 869 C C . ILE A 1 107 ? 4.991 -6.475 -3.020 1.00 97.50 107 ILE A C 1
ATOM 871 O O . ILE A 1 107 ? 3.936 -7.102 -2.934 1.00 97.50 107 ILE A O 1
ATOM 875 N N . TRP A 1 108 ? 5.648 -6.016 -1.955 1.00 97.06 108 TRP A N 1
ATOM 876 C CA . TRP A 1 108 ? 5.141 -6.169 -0.598 1.00 97.06 108 TRP A CA 1
ATOM 877 C C . TRP A 1 108 ? 4.222 -5.003 -0.264 1.00 97.06 108 TRP A C 1
ATOM 879 O O . TRP A 1 108 ? 4.679 -3.857 -0.171 1.00 97.06 108 TRP A O 1
ATOM 889 N N . ASN A 1 109 ? 2.940 -5.296 -0.062 1.00 91.50 109 ASN A N 1
ATOM 890 C CA . ASN A 1 109 ? 1.854 -4.327 -0.018 1.00 91.50 109 ASN A CA 1
ATOM 891 C C . ASN A 1 109 ? 1.728 -3.539 -1.347 1.00 91.50 109 ASN A C 1
ATOM 893 O O . ASN A 1 109 ? 2.582 -3.595 -2.228 1.00 91.50 109 ASN A O 1
ATOM 897 N N . GLY A 1 110 ? 0.641 -2.785 -1.515 1.00 91.00 110 GLY A N 1
ATOM 898 C CA . GLY A 1 110 ? 0.387 -1.955 -2.704 1.00 91.00 110 GLY A CA 1
ATOM 899 C C . GLY A 1 110 ? 0.096 -0.484 -2.404 1.00 91.00 110 GLY A C 1
ATOM 900 O O . GLY A 1 110 ? -0.042 0.316 -3.324 1.00 91.00 110 GLY A O 1
ATOM 901 N N . SER A 1 111 ? -0.008 -0.107 -1.127 1.00 88.38 111 SER A N 1
ATOM 902 C CA . SER A 1 111 ? -0.592 1.183 -0.730 1.00 88.38 111 SER A CA 1
ATOM 903 C C . SER A 1 111 ? 0.418 2.331 -0.670 1.00 88.38 111 SER A C 1
ATOM 905 O O . SER A 1 111 ? 0.055 3.499 -0.780 1.00 88.38 111 SER A O 1
ATOM 907 N N . ARG A 1 112 ? 1.700 2.024 -0.451 1.00 91.06 112 ARG A N 1
ATOM 908 C 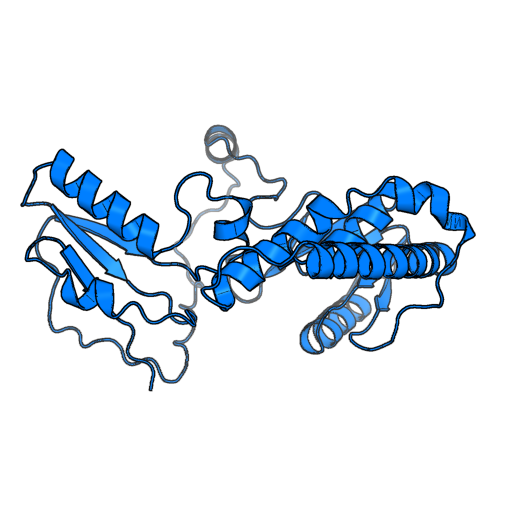CA . ARG A 1 112 ? 2.755 3.037 -0.318 1.00 91.06 112 ARG A CA 1
ATOM 909 C C . ARG A 1 112 ? 3.193 3.549 -1.691 1.00 91.06 112 ARG A C 1
ATOM 911 O O . ARG A 1 112 ? 3.226 2.795 -2.653 1.00 91.06 112 ARG A O 1
ATOM 918 N N . MET A 1 113 ? 3.594 4.823 -1.758 1.00 93.81 113 MET A N 1
ATOM 919 C CA . MET A 1 113 ? 3.909 5.535 -3.011 1.00 93.81 113 MET A CA 1
ATOM 920 C C . MET A 1 113 ? 4.838 4.757 -3.956 1.00 93.81 113 MET A C 1
ATOM 922 O O . MET A 1 113 ? 4.563 4.692 -5.146 1.00 93.81 113 MET A O 1
ATOM 926 N N . THR A 1 114 ? 5.936 4.180 -3.452 1.00 94.06 114 THR A N 1
ATOM 927 C CA . THR A 1 114 ? 6.901 3.451 -4.295 1.00 94.06 114 THR A CA 1
ATOM 928 C C . THR A 1 114 ? 6.293 2.167 -4.851 1.00 94.06 114 THR A C 1
ATOM 930 O O . THR A 1 114 ? 6.365 1.934 -6.050 1.00 94.06 114 THR A O 1
ATOM 933 N N . GLN A 1 115 ? 5.660 1.363 -3.999 1.00 95.19 115 GLN A N 1
ATOM 934 C CA . GLN A 1 115 ? 4.985 0.125 -4.380 1.00 95.19 115 GLN A CA 1
ATOM 935 C C . GLN A 1 115 ? 3.858 0.394 -5.378 1.00 95.19 115 GLN A C 1
ATOM 937 O O . GLN A 1 115 ? 3.788 -0.253 -6.420 1.00 95.19 115 GLN A O 1
ATOM 942 N N . ARG A 1 116 ? 3.021 1.402 -5.094 1.00 96.00 116 ARG A N 1
ATOM 943 C CA . ARG A 1 116 ? 1.945 1.830 -5.986 1.00 96.00 116 ARG A CA 1
ATOM 944 C C . ARG A 1 116 ? 2.516 2.233 -7.340 1.00 96.00 116 ARG A C 1
ATOM 946 O O . ARG A 1 116 ? 2.079 1.688 -8.345 1.00 96.00 116 ARG A O 1
ATOM 953 N N . LEU A 1 117 ? 3.546 3.084 -7.363 1.00 97.88 117 LEU A N 1
ATOM 954 C CA . LEU A 1 117 ? 4.213 3.503 -8.596 1.00 97.88 117 LEU A CA 1
ATOM 955 C C . LEU A 1 117 ? 4.731 2.310 -9.409 1.00 97.88 117 LEU A C 1
ATOM 957 O O . LEU A 1 117 ? 4.460 2.237 -10.601 1.00 97.88 117 LEU A O 1
ATOM 961 N N . VAL A 1 118 ? 5.435 1.369 -8.772 1.00 98.06 118 VAL A N 1
ATOM 962 C CA . VAL A 1 118 ? 5.934 0.158 -9.442 1.00 98.06 118 VAL A CA 1
ATOM 963 C C . VAL A 1 118 ? 4.784 -0.649 -10.042 1.00 98.06 118 VAL A C 1
ATOM 965 O O . VAL A 1 118 ? 4.865 -1.048 -11.201 1.00 98.06 118 VAL A O 1
ATOM 968 N N . SER A 1 119 ? 3.691 -0.834 -9.295 1.00 97.94 119 SER A N 1
ATOM 969 C CA . SER A 1 119 ? 2.536 -1.583 -9.793 1.00 97.94 119 SER A CA 1
ATOM 970 C C . SER A 1 119 ? 1.811 -0.896 -10.946 1.00 97.94 119 SER A C 1
ATOM 972 O O . SER A 1 119 ? 1.444 -1.567 -11.903 1.00 97.94 119 SER A O 1
ATOM 974 N N . GLU A 1 120 ? 1.625 0.425 -10.896 1.00 98.00 120 GLU A N 1
ATOM 975 C CA . GLU A 1 120 ? 0.952 1.159 -11.973 1.00 98.00 120 GLU A CA 1
ATOM 976 C C . GLU A 1 120 ? 1.820 1.203 -13.237 1.00 98.00 120 GLU A C 1
ATOM 978 O O . GLU A 1 120 ? 1.310 1.035 -14.343 1.00 98.00 120 GLU A O 1
ATOM 983 N N . VAL A 1 121 ? 3.145 1.334 -13.091 1.00 98.50 121 VAL A N 1
ATOM 984 C CA . VAL A 1 121 ? 4.080 1.225 -14.221 1.00 98.50 121 VAL A CA 1
ATOM 985 C C . VAL A 1 121 ? 4.018 -0.171 -14.845 1.00 98.50 121 VAL A C 1
ATOM 987 O O . VAL A 1 121 ? 3.863 -0.276 -16.059 1.00 98.50 121 VAL A O 1
ATOM 990 N N . ALA A 1 122 ? 4.073 -1.236 -14.039 1.00 98.38 122 ALA A N 1
ATOM 991 C CA . ALA A 1 122 ? 3.967 -2.611 -14.530 1.00 98.38 122 ALA A CA 1
ATOM 992 C C . ALA A 1 122 ? 2.651 -2.846 -15.294 1.00 98.38 122 ALA A C 1
ATOM 994 O O . ALA A 1 122 ? 2.679 -3.306 -16.436 1.00 98.38 122 ALA A O 1
ATOM 995 N N . LYS A 1 123 ? 1.511 -2.427 -14.725 1.00 97.81 123 LYS A N 1
ATOM 996 C CA . LYS A 1 123 ? 0.192 -2.521 -15.372 1.00 97.81 123 LYS A CA 1
ATOM 997 C C . LYS A 1 123 ? 0.139 -1.764 -16.700 1.00 97.81 123 LYS A C 1
ATOM 999 O O . LYS A 1 123 ? -0.349 -2.312 -17.684 1.00 97.81 123 LYS A O 1
ATOM 1004 N N . LEU A 1 124 ? 0.671 -0.537 -16.762 1.00 97.94 124 LEU A N 1
ATOM 1005 C CA . LEU A 1 124 ? 0.734 0.242 -18.008 1.00 97.94 124 LEU A CA 1
ATOM 1006 C C . LEU A 1 124 ? 1.597 -0.420 -19.090 1.00 97.94 124 LEU A C 1
ATOM 1008 O O . LEU A 1 124 ? 1.371 -0.181 -20.275 1.00 97.94 124 LEU A O 1
ATOM 1012 N N . MET A 1 125 ? 2.577 -1.232 -18.695 1.00 97.75 125 MET A N 1
ATOM 1013 C CA . MET A 1 125 ? 3.407 -2.025 -19.603 1.00 97.75 125 MET A CA 1
ATOM 1014 C C . MET A 1 125 ? 2.787 -3.383 -19.966 1.00 97.75 125 MET A C 1
ATOM 1016 O O . MET A 1 125 ? 3.399 -4.137 -20.716 1.00 97.75 125 MET A O 1
ATOM 1020 N N . GLY A 1 126 ? 1.604 -3.718 -19.439 1.00 97.56 126 GLY A N 1
ATOM 1021 C CA . GLY A 1 126 ? 0.984 -5.034 -19.621 1.00 97.56 126 GLY A CA 1
ATOM 1022 C C . GLY A 1 126 ? 1.665 -6.156 -18.829 1.00 97.56 126 GLY A C 1
ATOM 1023 O O . GLY A 1 126 ? 1.440 -7.330 -19.111 1.00 97.56 126 GLY A O 1
ATOM 1024 N N . VAL A 1 127 ? 2.498 -5.813 -17.844 1.00 98.31 127 VAL A N 1
ATOM 1025 C CA . VAL A 1 127 ? 3.178 -6.767 -16.964 1.00 98.31 127 VAL A CA 1
ATOM 1026 C C . VAL A 1 127 ? 2.274 -7.081 -15.777 1.00 98.31 127 VAL A C 1
ATOM 1028 O O . VAL A 1 127 ? 1.713 -6.179 -15.150 1.00 98.31 127 VAL A O 1
ATOM 1031 N N . SER A 1 128 ? 2.132 -8.368 -15.455 1.00 98.19 128 SER A N 1
ATOM 1032 C CA . SER A 1 128 ? 1.303 -8.802 -14.328 1.00 98.19 128 SER A CA 1
ATOM 1033 C C . SER A 1 128 ? 1.899 -8.347 -12.998 1.00 98.19 128 SER A C 1
ATOM 1035 O O . SER A 1 128 ? 3.115 -8.210 -12.857 1.00 98.19 128 SER A O 1
ATOM 1037 N N . VAL A 1 129 ? 1.041 -8.133 -12.002 1.00 98.38 129 VAL A N 1
ATOM 1038 C CA . VAL A 1 129 ? 1.453 -7.726 -10.656 1.00 98.38 129 VAL A CA 1
ATOM 1039 C C . VAL A 1 129 ? 0.893 -8.709 -9.641 1.00 98.38 129 VAL A C 1
ATOM 1041 O O . VAL A 1 129 ? -0.280 -9.062 -9.713 1.00 98.38 129 VAL A O 1
ATOM 1044 N N . ALA A 1 130 ? 1.722 -9.122 -8.686 1.00 97.75 130 ALA A N 1
ATOM 1045 C CA . ALA A 1 130 ? 1.283 -9.818 -7.486 1.00 97.75 130 ALA A CA 1
ATOM 1046 C C . ALA A 1 130 ? 1.642 -8.992 -6.249 1.00 97.75 130 ALA A C 1
ATOM 1048 O O . ALA A 1 130 ? 2.743 -8.448 -6.124 1.00 97.75 130 ALA A O 1
ATOM 1049 N N . TYR A 1 131 ? 0.695 -8.907 -5.327 1.00 98.12 131 TYR A N 1
ATOM 1050 C CA . TYR A 1 131 ? 0.841 -8.206 -4.064 1.00 98.12 131 TYR A CA 1
ATOM 1051 C C . TYR A 1 131 ? 0.992 -9.235 -2.951 1.00 98.12 131 TYR A C 1
ATOM 1053 O O . TYR A 1 131 ? 0.175 -10.149 -2.848 1.00 98.12 131 TYR A O 1
ATOM 1061 N N . MET A 1 132 ? 2.016 -9.073 -2.117 1.00 97.38 132 MET A N 1
ATOM 1062 C CA . MET A 1 132 ? 2.266 -9.930 -0.959 1.00 97.38 132 MET A CA 1
ATOM 1063 C C . MET A 1 132 ? 2.129 -9.160 0.351 1.00 97.38 132 MET A C 1
ATOM 1065 O O . MET A 1 132 ? 2.391 -7.960 0.402 1.00 97.38 132 MET A O 1
ATOM 1069 N N . GLU A 1 133 ? 1.711 -9.836 1.414 1.00 95.25 133 GLU A N 1
ATOM 1070 C CA . GLU A 1 133 ? 1.675 -9.299 2.779 1.00 95.25 133 GLU A CA 1
ATOM 1071 C C . GLU A 1 133 ? 1.746 -10.449 3.785 1.00 95.25 133 GLU A C 1
ATOM 1073 O O . GLU A 1 133 ? 1.502 -11.610 3.445 1.00 95.25 133 GLU A O 1
ATOM 1078 N N . ASN A 1 134 ? 2.046 -10.129 5.043 1.00 92.69 134 ASN A N 1
ATOM 1079 C CA . ASN A 1 134 ? 1.913 -11.095 6.128 1.00 92.69 134 ASN A CA 1
ATOM 1080 C C . ASN A 1 134 ? 0.511 -11.717 6.118 1.00 92.69 134 ASN A C 1
ATOM 1082 O O . ASN A 1 134 ? -0.491 -11.015 5.966 1.00 92.69 134 ASN A O 1
ATOM 1086 N N . GLY A 1 135 ? 0.442 -13.034 6.290 1.00 89.38 135 GLY A N 1
ATOM 1087 C CA . GLY A 1 135 ? -0.839 -13.708 6.412 1.00 89.38 135 GLY A CA 1
ATOM 1088 C C . GLY A 1 135 ? -1.496 -13.476 7.771 1.00 89.38 135 GLY A C 1
ATOM 1089 O O . GLY A 1 135 ? -0.882 -12.969 8.711 1.00 89.38 135 GLY A O 1
ATOM 1090 N N . ILE A 1 136 ? -2.777 -13.840 7.852 1.00 84.06 136 ILE A N 1
ATOM 1091 C CA . ILE A 1 136 ? -3.613 -13.645 9.049 1.00 84.06 136 ILE A CA 1
ATOM 1092 C C . ILE A 1 136 ? -3.080 -14.478 10.226 1.00 84.06 136 ILE A C 1
ATOM 1094 O O . ILE A 1 136 ? -3.130 -14.038 11.373 1.00 84.06 136 ILE A O 1
ATOM 1098 N N . ILE A 1 137 ? -2.532 -15.660 9.934 1.00 81.31 137 ILE A N 1
ATOM 1099 C CA . ILE A 1 137 ? -1.944 -16.578 10.913 1.00 81.31 137 ILE A CA 1
ATOM 1100 C C . ILE A 1 137 ? -0.411 -16.436 10.875 1.00 81.31 137 ILE A C 1
ATOM 1102 O O . ILE A 1 137 ? 0.158 -16.226 9.796 1.00 81.31 137 ILE A O 1
ATOM 1106 N N . PRO A 1 138 ? 0.300 -16.545 12.014 1.00 77.69 138 PRO A N 1
ATOM 1107 C CA . PRO A 1 138 ? 1.759 -16.500 12.031 1.00 77.69 138 PRO A CA 1
ATOM 1108 C C . PRO A 1 138 ? 2.406 -17.461 11.028 1.00 77.69 138 PRO A C 1
ATOM 1110 O O . PRO A 1 138 ? 1.890 -18.541 10.765 1.00 77.69 138 PRO A O 1
ATOM 1113 N N . ARG A 1 139 ? 3.574 -17.072 10.498 1.00 80.38 139 ARG A N 1
ATOM 1114 C CA . ARG A 1 139 ? 4.357 -17.860 9.522 1.00 80.38 139 ARG A CA 1
ATOM 1115 C C . ARG A 1 139 ? 3.630 -18.149 8.203 1.00 80.38 139 ARG A C 1
ATOM 1117 O O . ARG A 1 139 ? 4.059 -19.015 7.452 1.00 80.38 139 ARG A O 1
ATOM 1124 N N . THR A 1 140 ? 2.577 -17.398 7.894 1.00 87.88 140 THR A N 1
ATOM 1125 C CA . THR A 1 140 ? 1.911 -17.454 6.590 1.00 87.88 140 THR A CA 1
ATOM 1126 C C . THR A 1 140 ? 2.105 -16.151 5.822 1.00 87.88 140 THR A C 1
ATOM 1128 O O . THR A 1 140 ? 2.472 -15.111 6.376 1.00 87.88 140 THR A O 1
ATOM 1131 N N . THR A 1 141 ? 1.896 -16.205 4.512 1.00 93.19 141 THR A N 1
ATOM 1132 C CA . THR A 1 141 ? 1.968 -15.052 3.613 1.00 93.19 141 THR A CA 1
ATOM 1133 C C . THR A 1 141 ? 0.789 -15.114 2.662 1.00 93.19 141 THR A C 1
ATOM 1135 O O . THR A 1 141 ? 0.467 -16.177 2.139 1.00 93.19 141 THR A O 1
ATOM 1138 N N . VAL A 1 142 ? 0.138 -13.976 2.457 1.00 94.62 142 VAL A N 1
ATOM 1139 C CA . VAL A 1 142 ? -0.903 -13.828 1.441 1.00 94.62 142 VAL A CA 1
ATOM 1140 C C . VAL A 1 142 ? -0.245 -13.320 0.168 1.00 94.62 142 VAL A C 1
ATOM 1142 O O . VAL A 1 142 ? 0.596 -12.425 0.229 1.00 94.62 142 VAL A O 1
ATOM 1145 N N . ALA A 1 143 ? -0.645 -13.876 -0.973 1.00 95.31 143 ALA A N 1
ATOM 1146 C CA . ALA A 1 143 ? -0.260 -13.419 -2.299 1.00 95.31 143 ALA A CA 1
ATOM 1147 C C . ALA A 1 143 ? -1.509 -13.348 -3.184 1.00 95.31 143 ALA A C 1
ATOM 1149 O O . ALA A 1 143 ? -2.300 -14.289 -3.214 1.00 95.31 143 ALA A O 1
ATOM 1150 N N . ASP A 1 144 ? -1.705 -12.230 -3.877 1.00 97.00 144 ASP A N 1
ATOM 1151 C CA . ASP A 1 144 ? -2.931 -11.963 -4.632 1.00 97.00 144 ASP A CA 1
ATOM 1152 C C . ASP A 1 144 ? -2.633 -11.035 -5.825 1.00 97.00 144 ASP A C 1
ATOM 1154 O O . ASP A 1 144 ? -1.876 -10.069 -5.702 1.00 97.00 144 ASP A O 1
ATOM 1158 N N . GLY A 1 145 ? -3.198 -11.336 -7.000 1.00 96.38 145 GLY A N 1
ATOM 1159 C CA . GLY A 1 145 ? -2.965 -10.567 -8.234 1.00 96.38 145 GLY A CA 1
ATOM 1160 C C . GLY A 1 145 ? -3.720 -9.232 -8.317 1.00 96.38 145 GLY A C 1
ATOM 1161 O O . GLY A 1 145 ? -3.387 -8.371 -9.129 1.00 96.38 145 GLY A O 1
ATOM 1162 N N . LYS A 1 146 ? -4.740 -9.036 -7.478 1.00 95.25 146 LYS A N 1
ATOM 1163 C CA . LYS A 1 146 ? -5.563 -7.823 -7.403 1.00 95.25 146 LYS A CA 1
ATOM 1164 C C . LYS A 1 146 ? -5.077 -6.870 -6.311 1.00 95.25 146 LYS A C 1
ATOM 1166 O O . LYS A 1 146 ? -5.053 -5.659 -6.528 1.00 95.25 146 LYS A O 1
ATOM 1171 N N . GLY A 1 147 ? -4.691 -7.401 -5.153 1.00 95.31 147 GLY A N 1
ATOM 1172 C CA . GLY A 1 147 ? -4.251 -6.606 -4.008 1.00 95.31 147 GLY A CA 1
ATOM 1173 C C . GLY A 1 147 ? -4.254 -7.390 -2.701 1.00 95.31 147 GLY A C 1
ATOM 1174 O O . GLY A 1 147 ? -4.682 -8.529 -2.642 1.00 95.31 147 GLY A O 1
ATOM 1175 N N . VAL A 1 148 ? -3.808 -6.771 -1.613 1.00 95.38 148 VAL A N 1
ATOM 1176 C CA . VAL A 1 148 ? -3.830 -7.373 -0.266 1.00 95.38 148 VAL A CA 1
ATOM 1177 C C . VAL A 1 148 ? -4.764 -6.601 0.663 1.00 95.38 148 VAL A C 1
ATOM 1179 O O . VAL A 1 148 ? -5.153 -5.465 0.366 1.00 95.38 148 VAL A O 1
ATOM 1182 N N . ASN A 1 149 ? -5.117 -7.204 1.801 1.00 93.38 149 ASN A N 1
ATOM 1183 C CA . ASN A 1 149 ? -6.049 -6.641 2.785 1.00 93.38 149 ASN A CA 1
ATOM 1184 C C . ASN A 1 149 ? -7.398 -6.278 2.134 1.00 93.38 149 ASN A C 1
ATOM 1186 O O . ASN A 1 149 ? -7.960 -7.081 1.390 1.00 93.38 149 ASN A O 1
ATOM 1190 N N . PHE A 1 150 ? -7.920 -5.068 2.357 1.00 92.75 150 PHE A N 1
ATOM 1191 C CA . PHE A 1 150 ? -9.185 -4.625 1.765 1.00 92.75 150 PHE A CA 1
ATOM 1192 C C . PHE A 1 150 ? -9.222 -4.683 0.224 1.00 92.75 150 PHE A C 1
ATOM 1194 O O . PHE A 1 150 ? -10.301 -4.824 -0.349 1.00 92.75 150 PHE A O 1
ATOM 1201 N N . ASN A 1 151 ? -8.076 -4.624 -0.462 1.00 93.75 151 ASN A N 1
ATOM 1202 C CA . ASN A 1 151 ? -8.020 -4.649 -1.930 1.00 93.75 151 ASN A CA 1
ATOM 1203 C C . ASN A 1 151 ? -7.851 -6.058 -2.521 1.00 93.75 151 ASN A C 1
ATOM 1205 O O . ASN A 1 151 ? -7.642 -6.183 -3.727 1.00 93.75 151 ASN A O 1
ATOM 1209 N N . ASN A 1 152 ? -7.918 -7.107 -1.696 1.00 94.81 152 ASN A N 1
ATOM 1210 C CA . ASN A 1 152 ? -7.789 -8.482 -2.173 1.00 94.81 152 ASN A CA 1
ATOM 1211 C C . ASN A 1 152 ? -8.931 -8.927 -3.096 1.00 94.81 152 ASN A C 1
ATOM 1213 O O . ASN A 1 152 ? -9.981 -8.288 -3.208 1.00 94.81 152 ASN A O 1
ATOM 1217 N N . SER A 1 153 ? -8.683 -10.028 -3.799 1.00 95.06 153 SER A N 1
ATOM 1218 C CA . SER A 1 153 ? -9.622 -10.660 -4.726 1.00 95.06 153 SER A CA 1
ATOM 1219 C C . SER A 1 153 ? -10.695 -11.504 -4.038 1.00 95.06 153 SER A C 1
ATOM 1221 O O . SER A 1 153 ? -11.658 -11.901 -4.692 1.00 95.06 153 SER A O 1
ATOM 1223 N N . VAL A 1 154 ? -10.569 -11.744 -2.729 1.00 91.44 154 VAL A N 1
ATOM 1224 C CA . VAL A 1 154 ? -11.492 -12.600 -1.979 1.00 91.44 154 VAL A CA 1
ATOM 1225 C C . VAL A 1 154 ? -12.895 -11.965 -1.922 1.00 91.44 154 VAL A C 1
ATOM 1227 O O . VAL A 1 154 ? -13.008 -10.794 -1.536 1.00 91.44 154 VAL A O 1
ATOM 1230 N N . PRO A 1 155 ? -13.969 -12.715 -2.251 1.00 92.00 155 PRO A N 1
ATOM 1231 C CA . PRO A 1 155 ? -15.344 -12.215 -2.213 1.00 92.00 155 PRO A CA 1
ATOM 1232 C C . PRO A 1 155 ? -15.752 -11.625 -0.859 1.00 92.00 155 PRO A C 1
ATOM 1234 O O . PRO A 1 155 ? -15.265 -12.033 0.200 1.00 92.00 155 PRO A O 1
ATOM 1237 N N . ARG A 1 156 ? -16.657 -10.642 -0.879 1.00 90.56 156 ARG A N 1
ATOM 1238 C CA . ARG A 1 156 ? -17.139 -9.949 0.335 1.00 90.56 156 ARG A CA 1
ATOM 1239 C C . ARG A 1 156 ? -18.486 -10.482 0.804 1.00 90.56 156 ARG A C 1
ATOM 1241 O O . ARG A 1 156 ? -18.875 -10.291 1.953 1.00 90.56 156 ARG A O 1
ATOM 1248 N N . GLU A 1 157 ? -19.194 -11.154 -0.085 1.00 91.56 157 GLU A N 1
ATOM 1249 C CA . GLU A 1 157 ? -20.530 -11.662 0.117 1.00 91.56 157 GLU A CA 1
ATOM 1250 C C . GLU A 1 157 ? -20.485 -12.879 1.037 1.00 91.56 157 GLU A C 1
ATOM 1252 O O . GLU A 1 157 ? -19.834 -13.882 0.743 1.00 91.56 157 GLU A O 1
ATOM 1257 N N . SER A 1 158 ? -21.243 -12.831 2.136 1.00 88.25 158 SER A N 1
ATOM 1258 C CA . SER A 1 158 ? -21.316 -13.961 3.074 1.00 88.25 158 SER A CA 1
ATOM 1259 C C . SER A 1 158 ? -21.762 -15.267 2.403 1.00 88.25 158 SER A C 1
ATOM 1261 O O . SER A 1 158 ? -21.358 -16.344 2.833 1.00 88.25 158 SER A O 1
ATOM 1263 N N . GLY A 1 159 ? -22.549 -15.174 1.323 1.00 89.31 159 GLY A N 1
ATOM 1264 C CA . GLY A 1 159 ? -22.990 -16.317 0.529 1.00 89.31 159 GLY A CA 1
ATOM 1265 C C . GLY A 1 159 ? -21.833 -17.137 -0.037 1.00 89.31 159 GLY A C 1
ATOM 1266 O O . GLY A 1 159 ? -21.914 -18.360 -0.005 1.00 89.31 159 GLY A O 1
ATOM 1267 N N . PHE A 1 160 ? -20.732 -16.505 -0.462 1.00 88.06 160 PHE A N 1
ATOM 1268 C CA . PHE A 1 160 ? -19.543 -17.218 -0.938 1.00 88.06 160 PHE A CA 1
ATOM 1269 C C . PHE A 1 160 ? -18.984 -18.147 0.145 1.00 88.06 160 PHE A C 1
ATOM 1271 O O . PHE A 1 160 ? -18.766 -19.321 -0.120 1.00 88.06 160 PHE A O 1
ATOM 1278 N N . TYR A 1 161 ? -18.828 -17.659 1.375 1.00 84.06 161 TYR A N 1
ATOM 1279 C CA . TYR A 1 161 ? -18.276 -18.443 2.487 1.00 84.06 161 TYR A CA 1
ATOM 1280 C C . TYR A 1 161 ? -19.247 -19.496 3.024 1.00 84.06 161 TYR A C 1
ATOM 1282 O O . TYR A 1 161 ? -18.824 -20.538 3.503 1.00 84.06 161 TYR A O 1
ATOM 1290 N N . LYS A 1 162 ? -20.555 -19.223 2.964 1.00 83.56 162 LYS A N 1
ATOM 1291 C CA . LYS A 1 162 ? -21.587 -20.166 3.418 1.00 83.56 162 LYS A CA 1
ATOM 1292 C C . LYS A 1 162 ? -21.831 -21.300 2.422 1.00 83.56 162 LYS A C 1
ATOM 1294 O O . LYS A 1 162 ? -22.157 -22.402 2.840 1.00 83.56 162 LYS A O 1
ATOM 1299 N N . SER A 1 163 ? -21.732 -21.016 1.122 1.00 81.19 163 SER A N 1
ATOM 1300 C CA . SER A 1 163 ? -21.935 -22.006 0.051 1.00 81.19 163 SER A CA 1
ATOM 1301 C C . SER A 1 163 ? -20.675 -22.815 -0.228 1.00 81.19 163 SER A C 1
ATOM 1303 O O . SER A 1 163 ? -20.753 -24.021 -0.440 1.00 81.19 163 SER A O 1
ATOM 1305 N N . ASN A 1 164 ? -19.510 -22.172 -0.159 1.00 67.62 164 ASN A N 1
ATOM 1306 C CA . ASN A 1 164 ? -18.226 -22.847 -0.187 1.00 67.62 164 ASN A CA 1
ATOM 1307 C C . ASN A 1 164 ? -17.847 -23.193 1.250 1.00 67.62 164 ASN A C 1
ATOM 1309 O O . ASN A 1 164 ? -16.973 -22.563 1.845 1.00 67.62 164 ASN A O 1
ATOM 1313 N N . CYS A 1 165 ? -18.509 -24.211 1.806 1.00 58.53 165 CYS A N 1
ATOM 1314 C CA . CYS A 1 165 ? -17.932 -24.971 2.906 1.00 58.53 165 CYS A CA 1
ATOM 1315 C C . CYS A 1 165 ? -16.656 -25.618 2.363 1.00 58.53 165 CYS A C 1
ATOM 1317 O O . CYS A 1 165 ? -16.665 -26.764 1.919 1.00 58.53 165 CYS A O 1
ATOM 1319 N N . PHE A 1 166 ? -15.555 -24.864 2.336 1.00 65.38 166 PHE A N 1
ATOM 1320 C CA . PHE A 1 166 ? -14.231 -25.448 2.252 1.00 65.38 166 PHE A CA 1
ATOM 1321 C C . PHE A 1 166 ? -14.213 -26.472 3.380 1.00 65.38 166 PHE A C 1
ATOM 1323 O O . PHE A 1 166 ? -14.400 -26.070 4.525 1.00 65.38 166 PHE A O 1
ATOM 1330 N N . GLY A 1 167 ? -14.134 -27.765 3.059 1.00 53.31 167 GLY A N 1
ATOM 1331 C CA . GLY A 1 167 ? -14.323 -28.891 3.983 1.00 53.31 167 GLY A CA 1
ATOM 1332 C C . GLY A 1 167 ? -13.277 -28.992 5.097 1.00 53.31 167 GLY A C 1
ATOM 1333 O O . GLY A 1 167 ? -12.877 -30.087 5.470 1.00 53.31 167 GLY A O 1
ATOM 1334 N N . PHE A 1 168 ? -12.804 -27.860 5.611 1.00 55.91 168 PHE A N 1
ATOM 1335 C CA . PHE A 1 168 ? -12.131 -27.730 6.876 1.00 55.91 168 PHE A CA 1
ATOM 1336 C C . PHE A 1 168 ? -13.093 -28.220 7.953 1.00 55.91 168 PHE A C 1
ATOM 1338 O O . PHE A 1 168 ? -13.981 -27.499 8.413 1.00 55.91 168 PHE A O 1
ATOM 1345 N N . ASN A 1 169 ? -12.880 -29.458 8.383 1.00 51.97 169 ASN A N 1
ATOM 1346 C CA . ASN A 1 169 ? -13.108 -29.779 9.775 1.00 51.97 169 ASN A CA 1
ATOM 1347 C C . ASN A 1 169 ? -12.258 -28.786 10.567 1.00 51.97 169 ASN A C 1
ATOM 1349 O O . ASN A 1 169 ? -11.041 -28.930 10.658 1.00 51.97 169 ASN A O 1
ATOM 1353 N N . ILE A 1 170 ? -12.895 -27.739 11.093 1.00 55.06 170 ILE A N 1
ATOM 1354 C CA . ILE A 1 170 ? -12.320 -26.931 12.164 1.00 55.06 170 ILE A CA 1
ATOM 1355 C C . ILE A 1 170 ? -12.359 -27.829 13.405 1.00 55.06 170 ILE A C 1
ATOM 1357 O O . ILE A 1 170 ? -13.145 -27.628 14.329 1.00 55.06 170 ILE A O 1
ATOM 1361 N N . GLU A 1 171 ? -11.554 -28.892 13.397 1.00 55.59 171 GLU A N 1
ATOM 1362 C CA . GLU A 1 171 ? -11.075 -29.474 14.636 1.00 55.59 171 GLU A CA 1
ATOM 1363 C C . GLU A 1 171 ? -10.399 -28.317 15.364 1.00 55.59 171 GLU A C 1
ATOM 1365 O O . GLU A 1 171 ? -9.552 -27.623 14.796 1.00 55.59 171 GLU A O 1
ATOM 1370 N N . ARG A 1 172 ? -10.915 -27.993 16.553 1.00 51.38 172 ARG A N 1
ATOM 1371 C CA . ARG A 1 172 ? -10.496 -26.829 17.335 1.00 51.38 172 ARG A CA 1
ATOM 1372 C C . ARG A 1 172 ? -8.973 -26.726 17.336 1.00 51.38 172 ARG A C 1
ATOM 1374 O O . ARG A 1 172 ? -8.307 -27.609 17.849 1.00 51.38 172 ARG A O 1
ATOM 1381 N N . GLU A 1 173 ? -8.498 -25.625 16.770 1.00 52.88 173 GLU A N 1
ATOM 1382 C CA . GLU A 1 173 ? -7.139 -25.086 16.723 1.00 52.88 173 GLU A CA 1
ATOM 1383 C C . GLU A 1 173 ? -6.134 -25.667 17.740 1.00 52.88 173 GLU A C 1
ATOM 1385 O O . GLU A 1 173 ? -5.727 -25.0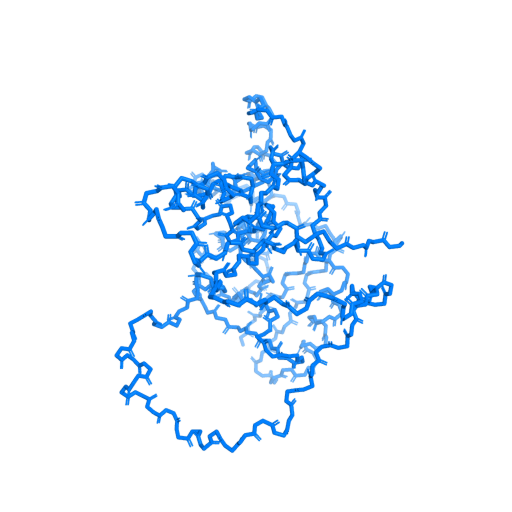01 18.692 1.00 52.88 173 GLU A O 1
ATOM 1390 N N . GLU A 1 174 ? -5.615 -26.864 17.482 1.00 47.97 174 GLU A N 1
ATOM 1391 C CA . GLU A 1 174 ? -4.324 -27.298 18.016 1.00 47.97 174 GLU A CA 1
ATOM 1392 C C . GLU A 1 174 ? -3.220 -26.637 17.179 1.00 47.97 174 GLU A C 1
ATOM 1394 O O . GLU A 1 174 ? -2.588 -27.261 16.333 1.00 47.97 174 GLU A O 1
ATOM 1399 N N . GLY A 1 175 ? -3.024 -25.322 17.317 1.00 51.22 175 GLY A N 1
ATOM 1400 C CA . GLY A 1 175 ? -1.946 -24.667 16.566 1.00 51.22 175 GLY A CA 1
ATOM 1401 C C . GLY A 1 175 ? -2.029 -23.164 16.363 1.00 51.22 175 GLY A C 1
ATOM 1402 O O . GLY A 1 175 ? -1.046 -22.581 15.899 1.00 51.22 175 GLY A O 1
ATOM 1403 N N . LEU A 1 176 ? -3.125 -22.494 16.742 1.00 50.09 176 LEU A N 1
ATOM 1404 C CA . LEU A 1 176 ? -3.066 -21.044 16.917 1.00 50.09 176 LEU A CA 1
ATOM 1405 C C . LEU A 1 176 ? -2.262 -20.744 18.181 1.00 50.09 176 LEU A C 1
ATOM 1407 O O . LEU A 1 176 ? -2.799 -20.500 19.259 1.00 50.09 176 LEU A O 1
ATOM 1411 N N . SER A 1 177 ? -0.937 -20.757 18.049 1.00 49.19 177 SER A N 1
ATOM 1412 C CA . SER A 1 177 ? -0.078 -20.161 19.058 1.00 49.19 177 SER A CA 1
ATOM 1413 C C . SER A 1 177 ? -0.490 -18.697 19.169 1.00 49.19 177 SER A C 1
ATOM 1415 O O . SER A 1 177 ? -0.324 -17.934 18.207 1.00 49.19 177 SER A O 1
ATOM 1417 N N . LEU A 1 178 ? -1.037 -18.306 20.323 1.00 53.41 178 LEU A N 1
ATOM 1418 C CA . LEU A 1 178 ? -1.158 -16.899 20.683 1.00 53.41 178 LEU A CA 1
ATOM 1419 C C . LEU A 1 178 ? 0.183 -16.247 20.355 1.00 53.41 178 LEU A C 1
ATOM 1421 O O . LEU A 1 178 ? 1.233 -16.750 20.757 1.00 53.41 178 LEU A O 1
ATOM 1425 N N . ARG A 1 179 ? 0.158 -15.171 19.564 1.00 50.22 179 ARG A N 1
ATOM 1426 C CA . ARG A 1 179 ? 1.376 -14.425 19.258 1.00 50.22 179 ARG A CA 1
ATOM 1427 C C . ARG A 1 179 ? 2.040 -14.102 20.595 1.00 50.22 179 ARG A C 1
ATOM 1429 O O . ARG A 1 179 ? 1.388 -13.493 21.446 1.00 50.22 179 ARG A O 1
ATOM 1436 N N . ASN A 1 180 ? 3.289 -14.543 20.778 1.00 48.19 180 ASN A N 1
ATOM 1437 C CA . ASN A 1 180 ? 4.062 -14.214 21.973 1.00 48.19 180 ASN A CA 1
ATOM 1438 C C . ASN A 1 180 ? 3.933 -12.710 22.220 1.00 48.19 180 ASN A C 1
ATOM 1440 O O . ASN A 1 180 ? 3.968 -11.922 21.264 1.00 48.19 180 ASN A O 1
ATOM 1444 N N . GLN A 1 181 ? 3.693 -12.339 23.479 1.00 54.44 181 GLN A N 1
ATOM 1445 C CA . GLN A 1 181 ? 3.574 -10.940 23.872 1.00 54.44 181 GLN A CA 1
ATOM 1446 C C . GLN A 1 181 ? 4.734 -10.144 23.277 1.00 54.44 181 GLN A C 1
ATOM 1448 O O . GLN A 1 181 ? 5.862 -10.630 23.199 1.00 54.44 181 GLN A O 1
ATOM 1453 N N . ILE A 1 182 ? 4.444 -8.919 22.843 1.00 54.69 182 ILE A N 1
ATOM 1454 C CA . ILE A 1 182 ? 5.511 -7.963 22.565 1.00 54.69 182 ILE A CA 1
ATOM 1455 C C . ILE A 1 182 ? 6.273 -7.808 23.887 1.00 54.69 182 ILE A C 1
ATOM 1457 O O . ILE A 1 182 ? 5.654 -7.477 24.901 1.00 54.69 182 ILE A O 1
ATOM 1461 N N . GLU A 1 183 ? 7.572 -8.112 23.887 1.00 44.22 183 GLU A N 1
ATOM 1462 C CA . GLU A 1 183 ? 8.438 -7.903 25.050 1.00 44.22 183 GLU A CA 1
ATOM 1463 C C . GLU A 1 183 ? 8.265 -6.464 25.562 1.00 44.22 183 GLU A C 1
ATOM 1465 O O . GLU A 1 183 ? 8.240 -5.519 24.773 1.00 44.22 183 GLU A O 1
ATOM 1470 N N . GLY A 1 184 ? 8.078 -6.305 26.875 1.00 46.31 184 GLY A N 1
ATOM 1471 C CA . GLY A 1 184 ? 7.866 -4.998 27.514 1.00 46.31 184 GLY A CA 1
ATOM 1472 C C . GLY A 1 184 ? 6.406 -4.557 27.682 1.00 46.31 184 GLY A C 1
ATOM 1473 O O . GLY A 1 184 ? 6.162 -3.483 28.224 1.00 46.31 184 GLY A O 1
ATOM 1474 N N . VAL A 1 185 ? 5.419 -5.365 27.272 1.00 47.12 185 VAL A N 1
ATOM 1475 C CA . VAL A 1 185 ? 3.998 -5.102 27.568 1.00 47.12 185 VAL A CA 1
ATOM 1476 C C . VAL A 1 185 ? 3.552 -5.918 28.781 1.00 47.12 185 VAL A C 1
ATOM 1478 O O . VAL A 1 185 ? 3.230 -7.102 28.651 1.00 47.12 185 VAL A O 1
ATOM 1481 N N . GLU A 1 186 ? 3.453 -5.287 29.953 1.00 46.22 186 GLU A N 1
ATOM 1482 C CA . GLU A 1 186 ? 2.765 -5.904 31.090 1.00 46.22 186 GLU A CA 1
ATOM 1483 C C . GLU A 1 186 ? 1.274 -6.098 30.769 1.00 46.22 186 GLU A C 1
ATOM 1485 O O . GLU A 1 186 ? 0.608 -5.237 30.180 1.00 46.22 186 GLU A O 1
ATOM 1490 N N . ARG A 1 187 ? 0.709 -7.245 31.177 1.00 50.12 187 ARG A N 1
ATOM 1491 C CA . ARG A 1 187 ? -0.748 -7.347 31.311 1.00 50.12 187 ARG A CA 1
ATOM 1492 C C . ARG A 1 187 ? -1.150 -6.253 32.291 1.00 50.12 187 ARG A C 1
ATOM 1494 O O . ARG A 1 187 ? -0.763 -6.333 33.451 1.00 50.12 187 ARG A O 1
ATOM 1501 N N . ILE A 1 188 ? -1.955 -5.284 31.848 1.00 51.22 188 ILE A N 1
ATOM 1502 C CA . ILE A 1 188 ? -2.724 -4.454 32.781 1.00 51.22 188 ILE A CA 1
ATOM 1503 C C . ILE A 1 188 ? -3.392 -5.445 33.730 1.00 51.22 188 ILE A C 1
ATOM 1505 O O . ILE A 1 188 ? -4.126 -6.328 33.271 1.00 51.22 188 ILE A O 1
ATOM 1509 N N . GLY A 1 189 ? -3.014 -5.366 35.006 1.00 45.69 189 GLY A N 1
ATOM 1510 C CA . GLY A 1 189 ? -3.387 -6.331 36.025 1.00 45.69 189 GLY A CA 1
ATOM 1511 C C . GLY A 1 189 ? -4.872 -6.664 35.939 1.00 45.69 189 GLY A C 1
ATOM 1512 O O . GLY A 1 189 ? -5.719 -5.804 35.699 1.00 45.69 189 GLY A O 1
ATOM 1513 N N . SER A 1 190 ? -5.173 -7.940 36.119 1.00 47.75 190 SER A N 1
ATOM 1514 C CA . SER A 1 190 ? -6.498 -8.552 36.134 1.00 47.75 190 SER A CA 1
ATOM 1515 C C . SER A 1 190 ? -7.392 -8.071 37.292 1.00 47.75 190 SER A C 1
ATOM 1517 O O . SER A 1 190 ? -8.026 -8.890 37.948 1.00 47.75 190 SER A O 1
ATOM 1519 N N . SER A 1 191 ? -7.436 -6.773 37.602 1.00 47.59 191 SER A N 1
ATOM 1520 C CA . SER A 1 191 ? -8.071 -6.263 38.824 1.00 47.59 191 SER A CA 1
ATOM 1521 C C . SER A 1 191 ? -9.445 -5.619 38.622 1.00 47.59 191 SER A C 1
ATOM 1523 O O . SER A 1 191 ? -10.174 -5.470 39.597 1.00 47.59 191 SER A O 1
ATOM 1525 N N . LYS A 1 192 ? -9.873 -5.312 37.388 1.00 51.75 192 LYS A N 1
ATOM 1526 C CA . LYS A 1 192 ? -11.271 -4.934 37.107 1.00 51.75 192 LYS A CA 1
ATOM 1527 C C . LYS A 1 192 ? -11.890 -5.878 36.088 1.00 51.75 192 LYS A C 1
ATOM 1529 O O . LYS A 1 192 ? -11.715 -5.724 34.882 1.00 51.75 192 LYS A O 1
ATOM 1534 N N . LYS A 1 193 ? -12.649 -6.857 36.586 1.00 61.06 193 LYS A N 1
ATOM 1535 C CA . LYS A 1 193 ? -13.601 -7.599 35.759 1.00 61.06 193 LYS A CA 1
ATOM 1536 C C . LYS A 1 193 ? -14.611 -6.576 35.243 1.00 61.06 193 LYS A C 1
ATOM 1538 O O . LYS A 1 193 ? -15.272 -5.907 36.031 1.00 61.06 193 LYS A O 1
ATOM 1543 N N . LEU A 1 194 ? -14.664 -6.386 33.929 1.00 68.75 194 LEU A N 1
ATOM 1544 C CA . LEU A 1 194 ? -15.640 -5.487 33.334 1.00 68.75 194 LEU A CA 1
ATOM 1545 C C . LEU A 1 194 ? -17.020 -6.142 33.474 1.00 68.75 194 LEU A C 1
ATOM 1547 O O . LEU A 1 194 ? -17.341 -7.091 32.763 1.00 68.75 194 LEU A O 1
ATOM 1551 N N . GLU A 1 195 ? -17.795 -5.687 34.453 1.00 74.44 195 GLU A N 1
ATOM 1552 C CA . GLU A 1 195 ? -19.140 -6.198 34.704 1.00 74.44 195 GLU A CA 1
ATOM 1553 C C . GLU A 1 195 ? -20.167 -5.540 33.781 1.00 74.44 195 GLU A C 1
ATOM 1555 O O . GLU A 1 195 ? -20.101 -4.332 33.519 1.00 74.44 195 GLU A O 1
ATOM 1560 N N . GLY A 1 196 ? -21.150 -6.331 33.348 1.00 82.81 196 GLY A N 1
ATOM 1561 C CA . GLY A 1 196 ? -22.251 -5.882 32.501 1.00 82.81 196 GLY A CA 1
ATOM 1562 C C . GLY A 1 196 ? -21.991 -6.047 31.003 1.00 82.81 196 GLY A C 1
ATOM 1563 O O . GLY A 1 196 ? -21.021 -6.672 30.570 1.00 82.81 196 GLY A O 1
ATOM 1564 N N . LYS A 1 197 ? -22.912 -5.511 30.200 1.00 90.56 197 LYS A N 1
ATOM 1565 C CA . LYS A 1 197 ? -22.810 -5.527 28.739 1.00 90.56 197 LYS A CA 1
ATOM 1566 C C . LYS A 1 197 ? -21.825 -4.453 28.299 1.00 90.56 197 LYS A C 1
ATOM 1568 O O . LYS A 1 197 ? -21.822 -3.350 28.843 1.00 90.56 197 LYS A O 1
ATOM 1573 N N . TYR A 1 198 ? -21.013 -4.754 27.295 1.00 91.06 198 TYR A N 1
ATOM 1574 C CA . TYR A 1 198 ? -20.103 -3.767 26.738 1.00 91.06 198 TYR A CA 1
ATOM 1575 C C . TYR A 1 198 ? -19.930 -3.911 25.233 1.00 91.06 198 TYR A C 1
ATOM 1577 O O . TYR A 1 198 ? -20.088 -4.994 24.671 1.00 91.06 198 TYR A O 1
ATOM 1585 N N . VAL A 1 199 ? -19.571 -2.797 24.602 1.00 92.62 199 VAL A N 1
ATOM 1586 C CA . VAL A 1 199 ? -19.093 -2.737 23.224 1.00 92.62 199 VAL A CA 1
ATOM 1587 C C . VAL A 1 199 ? -17.610 -2.406 23.264 1.00 92.62 199 VAL A C 1
ATOM 1589 O O . VAL A 1 199 ? -17.194 -1.430 23.889 1.00 92.62 199 VAL A O 1
ATOM 1592 N N . PHE A 1 200 ? -16.810 -3.246 22.616 1.00 91.75 200 PHE A N 1
ATOM 1593 C CA . PHE A 1 200 ? -15.363 -3.104 22.569 1.00 91.75 200 PHE A CA 1
ATOM 1594 C C . PHE A 1 200 ? -14.909 -2.432 21.274 1.00 91.75 200 PHE A C 1
ATOM 1596 O O . PHE A 1 200 ? -15.280 -2.858 20.181 1.00 91.75 200 PHE A O 1
ATOM 1603 N N . PHE A 1 201 ? -14.056 -1.424 21.409 1.00 92.81 201 PHE A N 1
ATOM 1604 C CA . PHE A 1 201 ? -13.488 -0.631 20.329 1.00 92.81 201 PHE A CA 1
ATOM 1605 C C . PHE A 1 201 ? -11.961 -0.797 20.327 1.00 92.81 201 PHE A C 1
ATOM 1607 O O . PHE A 1 201 ? -11.254 -0.066 21.033 1.00 92.81 201 PHE A O 1
ATOM 1614 N N . PRO A 1 202 ? -11.422 -1.762 19.559 1.00 91.44 202 PRO A N 1
ATOM 1615 C CA . PRO A 1 202 ? -9.984 -1.885 19.377 1.00 91.44 202 PRO A CA 1
ATOM 1616 C C . PRO A 1 202 ? -9.494 -0.742 18.492 1.00 91.44 202 PRO A C 1
ATOM 1618 O O . PRO A 1 202 ? -9.842 -0.668 17.313 1.00 91.44 202 PRO A O 1
ATOM 1621 N N . PHE A 1 203 ? -8.674 0.146 19.044 1.00 91.75 203 PHE A N 1
ATOM 1622 C CA . PHE A 1 203 ? -8.022 1.155 18.227 1.00 91.75 203 PHE A CA 1
ATOM 1623 C C . PHE A 1 203 ? -7.017 0.501 17.283 1.00 91.75 203 PHE A C 1
ATOM 1625 O O . PHE A 1 203 ? -6.408 -0.532 17.569 1.00 91.75 203 PHE A O 1
ATOM 1632 N N . GLN A 1 204 ? -6.845 1.143 16.138 1.00 91.50 204 GLN A N 1
ATOM 1633 C CA . GLN A 1 204 ? -5.834 0.836 15.140 1.00 91.50 204 GLN A CA 1
ATOM 1634 C C . GLN A 1 204 ? -4.814 1.977 15.099 1.00 91.50 204 GLN A C 1
ATOM 1636 O O . GLN A 1 204 ? -5.018 3.034 15.689 1.00 91.50 204 GLN A O 1
ATOM 1641 N N . VAL A 1 205 ? -3.698 1.784 14.400 1.00 90.06 205 VAL A N 1
ATOM 1642 C CA . VAL A 1 205 ? -2.744 2.876 14.169 1.00 90.06 205 VAL A CA 1
ATOM 1643 C C . VAL A 1 205 ? -3.390 3.898 13.225 1.00 90.06 205 VAL A C 1
ATOM 1645 O O . VAL A 1 205 ? -3.791 3.531 12.124 1.00 90.06 205 VAL A O 1
ATOM 1648 N N . ASP A 1 206 ? -3.465 5.182 13.596 1.00 88.81 206 ASP A N 1
ATOM 1649 C CA . ASP A 1 206 ? -4.137 6.203 12.763 1.00 88.81 206 ASP A CA 1
ATOM 1650 C C . ASP A 1 206 ? -3.520 6.341 11.365 1.00 88.81 206 ASP A C 1
ATOM 1652 O O . ASP A 1 206 ? -4.186 6.719 10.404 1.00 88.81 206 ASP A O 1
ATOM 1656 N N . SER A 1 207 ? -2.227 6.038 11.248 1.00 89.31 207 SER A N 1
ATOM 1657 C CA . SER A 1 207 ? -1.483 6.086 9.993 1.00 89.31 207 SER A CA 1
ATOM 1658 C C . SER A 1 207 ? -1.510 4.774 9.192 1.00 89.31 207 SER A C 1
ATOM 1660 O O . SER A 1 207 ? -0.816 4.660 8.176 1.00 89.31 207 SER A O 1
ATOM 1662 N N . ASP A 1 208 ? -2.309 3.790 9.617 1.00 90.31 208 ASP A N 1
ATOM 1663 C CA . ASP A 1 208 ? -2.527 2.549 8.878 1.00 90.31 208 ASP A CA 1
ATOM 1664 C C . ASP A 1 208 ? -3.176 2.836 7.515 1.00 90.31 208 ASP A C 1
ATOM 1666 O O . ASP A 1 208 ? -4.141 3.592 7.386 1.00 90.31 208 ASP A O 1
ATOM 1670 N N . SER A 1 209 ? -2.656 2.178 6.479 1.00 89.81 209 SER A N 1
ATOM 1671 C CA . SER A 1 209 ? -3.232 2.161 5.134 1.00 89.81 209 SER A CA 1
ATOM 1672 C C . SER A 1 209 ? -4.720 1.828 5.091 1.00 89.81 209 SER A C 1
ATOM 1674 O O . SER A 1 209 ? -5.431 2.405 4.271 1.00 89.81 209 SER A O 1
ATOM 1676 N N . GLN A 1 210 ? -5.198 0.932 5.957 1.00 89.62 210 GLN A N 1
ATOM 1677 C CA . GLN A 1 210 ? -6.597 0.521 5.968 1.00 89.62 210 GLN A CA 1
ATOM 1678 C C . GLN A 1 210 ? -7.504 1.652 6.456 1.00 89.62 210 GLN A C 1
ATOM 1680 O O . GLN A 1 210 ? -8.555 1.890 5.866 1.00 89.62 210 GLN A O 1
ATOM 1685 N N . ILE A 1 211 ? -7.055 2.418 7.452 1.00 91.25 211 ILE A N 1
ATOM 1686 C CA . ILE A 1 211 ? -7.770 3.610 7.911 1.00 91.25 211 ILE A CA 1
ATOM 1687 C C . ILE A 1 211 ? -7.708 4.699 6.837 1.00 91.25 211 ILE A C 1
ATOM 1689 O O . ILE A 1 211 ? -8.746 5.161 6.372 1.00 91.25 211 ILE A O 1
ATOM 1693 N N . ILE A 1 212 ? -6.505 5.051 6.371 1.00 90.50 212 ILE A N 1
ATOM 1694 C CA . ILE A 1 212 ? -6.291 6.171 5.438 1.00 90.50 212 ILE A CA 1
ATOM 1695 C C . ILE A 1 212 ? -7.031 5.988 4.104 1.00 90.50 212 ILE A C 1
ATOM 1697 O O . ILE A 1 212 ? -7.553 6.963 3.556 1.00 90.50 212 ILE A O 1
ATOM 1701 N N . ASN A 1 213 ? -7.035 4.773 3.549 1.00 89.25 213 ASN A N 1
ATOM 1702 C CA . ASN A 1 213 ? -7.552 4.528 2.200 1.00 89.25 213 ASN A CA 1
ATOM 1703 C C . ASN A 1 213 ? -8.993 4.012 2.178 1.00 89.25 213 ASN A C 1
ATOM 1705 O O . ASN A 1 213 ? -9.666 4.177 1.161 1.00 89.25 213 ASN A O 1
ATOM 1709 N N . HIS A 1 214 ? -9.463 3.366 3.250 1.00 90.88 214 HIS A N 1
ATOM 1710 C CA . HIS A 1 214 ? -10.723 2.614 3.214 1.00 90.88 214 HIS A CA 1
ATOM 1711 C C . HIS A 1 214 ? -11.748 3.053 4.265 1.00 90.88 214 HIS A C 1
ATOM 1713 O O . HIS A 1 214 ? -12.926 2.711 4.132 1.00 90.88 214 HIS A O 1
ATOM 1719 N N . SER A 1 215 ? -11.367 3.879 5.245 1.00 91.94 215 SER A N 1
ATOM 1720 C CA . SER A 1 215 ? -12.332 4.482 6.163 1.00 91.94 215 SER A CA 1
ATOM 1721 C C . SER A 1 215 ? -12.964 5.735 5.555 1.00 91.94 215 SER A C 1
ATOM 1723 O O . SER A 1 215 ? -12.337 6.787 5.438 1.00 91.94 215 SER A O 1
ATOM 1725 N N . LYS A 1 216 ? -14.233 5.628 5.145 1.00 89.38 216 LYS A N 1
ATOM 1726 C CA . LYS A 1 216 ? -14.946 6.722 4.459 1.00 89.38 216 LYS A CA 1
ATOM 1727 C C . LYS A 1 216 ? -15.403 7.849 5.389 1.00 89.38 216 LYS A C 1
ATOM 1729 O O . LYS A 1 216 ? -15.600 8.965 4.922 1.00 89.38 216 LYS A O 1
ATOM 1734 N N . TRP A 1 217 ? -15.630 7.549 6.666 1.00 91.50 217 TRP A N 1
ATOM 1735 C CA . TRP A 1 217 ? -16.349 8.448 7.578 1.00 91.50 217 TRP A CA 1
ATOM 1736 C C . TRP A 1 217 ? -15.721 8.566 8.972 1.00 91.50 217 TRP A C 1
ATOM 1738 O O . TRP A 1 217 ? -16.027 9.524 9.670 1.00 91.50 217 TRP A O 1
ATOM 1748 N N . VAL A 1 218 ? -14.815 7.656 9.347 1.00 91.62 218 VAL A N 1
ATOM 1749 C CA . VAL A 1 218 ? -13.983 7.765 10.554 1.00 91.62 218 VAL A CA 1
ATOM 1750 C C . VAL A 1 218 ? -12.573 8.147 10.127 1.00 91.62 218 VAL A C 1
ATOM 1752 O O . VAL A 1 218 ? -11.869 7.345 9.513 1.00 91.62 218 VAL A O 1
ATOM 1755 N N . LYS A 1 219 ? -12.143 9.369 10.426 1.00 88.06 219 LYS A N 1
ATOM 1756 C CA . LYS A 1 219 ? -10.851 9.883 9.942 1.00 88.06 219 LYS A CA 1
ATOM 1757 C C . LYS A 1 219 ? -9.654 9.248 10.643 1.00 88.06 219 LYS A C 1
ATOM 1759 O O . LYS A 1 219 ? -8.592 9.125 10.040 1.00 88.06 219 LYS A O 1
ATOM 1764 N N . ASN A 1 220 ? -9.807 8.939 11.926 1.00 90.00 220 ASN A N 1
ATOM 1765 C CA . ASN A 1 220 ? -8.759 8.470 12.827 1.00 90.00 220 ASN A CA 1
ATOM 1766 C C . ASN A 1 220 ? -9.405 7.930 14.122 1.00 90.00 220 ASN A C 1
ATOM 1768 O O . ASN A 1 220 ? -10.632 7.918 14.242 1.00 90.00 220 ASN A O 1
ATOM 1772 N N . MET A 1 221 ? -8.613 7.476 15.094 1.00 92.06 221 MET A N 1
ATOM 1773 C CA . MET A 1 221 ? -9.157 6.848 16.305 1.00 92.06 221 MET A CA 1
ATOM 1774 C C . MET A 1 221 ? -9.818 7.844 17.270 1.00 92.06 221 MET A C 1
ATOM 1776 O O . MET A 1 221 ? -10.764 7.484 17.968 1.00 92.06 221 MET A O 1
ATOM 1780 N N . LYS A 1 222 ? -9.407 9.120 17.256 1.00 89.56 222 LYS A N 1
ATOM 1781 C CA . LYS A 1 222 ? -10.097 10.188 18.007 1.00 89.56 222 LYS A CA 1
ATOM 1782 C C . LYS A 1 222 ? -11.499 10.443 17.445 1.00 89.56 222 LYS A C 1
ATOM 1784 O O . LYS A 1 222 ? -12.458 10.585 18.193 1.00 89.56 222 LYS A O 1
ATOM 1789 N N . ASP A 1 223 ? -11.638 10.438 16.123 1.00 91.00 223 ASP A N 1
ATOM 1790 C CA . ASP A 1 223 ? -12.933 10.574 15.448 1.00 91.00 223 ASP A CA 1
ATOM 1791 C C . ASP A 1 223 ? -13.845 9.368 15.738 1.00 91.00 223 ASP A C 1
ATOM 1793 O O . ASP A 1 223 ? -15.032 9.537 16.015 1.00 91.00 223 ASP A O 1
ATOM 1797 N N . LEU A 1 224 ? -13.279 8.151 15.782 1.00 93.31 224 LEU A N 1
ATOM 1798 C CA . LEU A 1 224 ? -14.004 6.946 16.205 1.00 93.31 224 LEU A CA 1
ATOM 1799 C C . LEU A 1 224 ? -14.560 7.089 17.626 1.00 93.31 224 LEU A C 1
ATOM 1801 O O . LEU A 1 224 ? -15.711 6.734 17.872 1.00 93.31 224 LEU A O 1
ATOM 1805 N N . PHE A 1 225 ? -13.759 7.621 18.550 1.00 91.88 225 PHE A N 1
ATOM 1806 C CA . PHE A 1 225 ? -14.185 7.869 19.925 1.00 91.88 225 PHE A CA 1
ATOM 1807 C C . PHE A 1 225 ? -15.373 8.836 19.985 1.00 91.88 225 PHE A C 1
ATOM 1809 O O . PHE A 1 225 ? -16.394 8.527 20.594 1.00 91.88 225 PHE A O 1
ATOM 1816 N N . VAL A 1 226 ? -15.297 9.964 19.272 1.00 90.62 226 VAL A N 1
ATOM 1817 C CA . VAL A 1 226 ? -16.390 10.952 19.205 1.00 90.62 226 VAL A CA 1
ATOM 1818 C C . VAL A 1 226 ? -17.667 10.345 18.621 1.00 90.62 226 VAL A C 1
ATOM 1820 O O . VAL A 1 226 ? -18.763 10.568 19.140 1.00 90.62 226 VAL A O 1
ATOM 1823 N N . VAL A 1 227 ? -17.547 9.564 17.547 1.00 92.56 227 VAL A N 1
ATOM 1824 C CA . VAL A 1 227 ? -18.667 8.819 16.956 1.00 92.56 227 VAL A CA 1
ATOM 1825 C C . VAL A 1 227 ? -19.296 7.880 17.981 1.00 92.56 227 VAL A C 1
ATOM 1827 O O . VAL A 1 227 ? -20.521 7.830 18.111 1.00 92.56 227 VAL A O 1
ATOM 1830 N N . ALA A 1 228 ? -18.468 7.130 18.701 1.00 91.88 228 ALA A N 1
ATOM 1831 C CA . ALA A 1 228 ? -18.924 6.161 19.679 1.00 91.88 228 ALA A CA 1
ATOM 1832 C C . ALA A 1 228 ? -19.638 6.852 20.853 1.00 91.88 228 ALA A C 1
ATOM 1834 O O . ALA A 1 228 ? -20.740 6.441 21.202 1.00 91.88 228 ALA A O 1
ATOM 1835 N N . LEU A 1 229 ? -19.114 7.968 21.372 1.00 88.50 229 LEU A N 1
ATOM 1836 C CA . LEU A 1 229 ? -19.797 8.773 22.393 1.00 88.50 229 LEU A CA 1
ATOM 1837 C C . LEU A 1 229 ? -21.165 9.286 21.925 1.00 88.50 229 LEU A C 1
ATOM 1839 O O . LEU A 1 229 ? -22.153 9.201 22.654 1.00 88.50 229 LEU A O 1
ATOM 1843 N N . ARG A 1 230 ? -21.254 9.786 20.687 1.00 90.25 230 ARG A N 1
ATOM 1844 C CA . ARG A 1 230 ? -22.537 10.215 20.106 1.00 90.25 230 ARG A CA 1
ATOM 1845 C C . ARG A 1 230 ? -23.517 9.052 19.990 1.00 90.25 230 ARG A C 1
ATOM 1847 O O . ARG A 1 230 ? -24.693 9.220 20.289 1.00 90.25 230 ARG A O 1
ATOM 1854 N N . THR A 1 231 ? -23.027 7.885 19.585 1.00 91.00 231 THR A N 1
ATOM 1855 C CA . THR A 1 231 ? -23.837 6.667 19.457 1.00 91.00 231 THR A CA 1
ATOM 1856 C C . THR A 1 231 ? -24.346 6.203 20.818 1.00 91.00 231 THR A C 1
ATOM 1858 O O . THR A 1 231 ? -25.522 5.882 20.940 1.00 91.00 231 THR A O 1
ATOM 1861 N N . HIS A 1 232 ? -23.498 6.230 21.850 1.00 89.88 232 HIS A N 1
ATOM 1862 C CA . HIS A 1 232 ? -23.885 5.906 23.225 1.00 89.88 232 HIS A CA 1
ATOM 1863 C C . HIS A 1 232 ? -24.988 6.838 23.734 1.00 89.88 232 HIS A C 1
ATOM 1865 O O . HIS A 1 232 ? -26.004 6.373 24.241 1.00 89.88 232 HIS A O 1
ATOM 1871 N N . LYS A 1 233 ? -24.850 8.147 23.483 1.00 88.50 233 LYS A N 1
ATOM 1872 C CA . LYS A 1 233 ? -25.873 9.143 23.826 1.00 88.50 233 LYS A CA 1
ATOM 1873 C C . LYS A 1 233 ? -27.209 8.910 23.109 1.00 88.50 233 LYS A C 1
ATOM 1875 O O . LYS A 1 233 ? -28.250 9.173 23.693 1.00 88.50 233 LYS A O 1
ATOM 1880 N N . ILE A 1 234 ? -27.187 8.462 21.852 1.00 92.12 234 ILE A N 1
ATOM 1881 C CA . ILE A 1 234 ? -28.405 8.148 21.082 1.00 92.12 234 ILE A CA 1
ATOM 1882 C C . ILE A 1 234 ? -29.055 6.852 21.577 1.00 92.12 234 ILE A C 1
ATOM 1884 O O . ILE A 1 234 ? -30.277 6.760 21.608 1.00 92.12 234 ILE A O 1
ATOM 1888 N N . LEU A 1 235 ? -28.243 5.855 21.937 1.00 90.81 235 LEU A N 1
ATOM 1889 C CA . LEU A 1 235 ? -28.719 4.584 22.474 1.00 90.81 235 LEU A CA 1
ATOM 1890 C C . LEU A 1 235 ? -29.416 4.770 23.830 1.00 90.81 235 LEU A C 1
ATOM 1892 O O . LEU A 1 235 ? -30.371 4.054 24.108 1.00 90.81 235 LEU A O 1
ATOM 1896 N N . ASP A 1 236 ? -28.916 5.703 24.650 1.00 87.94 236 ASP A N 1
ATOM 1897 C CA . ASP A 1 236 ? -29.417 6.061 25.991 1.00 87.94 236 ASP A CA 1
ATOM 1898 C C . ASP A 1 236 ? -29.577 4.862 26.955 1.00 87.94 236 ASP A C 1
ATOM 1900 O O . ASP A 1 236 ? -30.276 4.917 27.964 1.00 87.94 236 ASP A O 1
ATOM 1904 N N . ASP A 1 237 ? -28.879 3.755 26.676 1.00 89.56 237 ASP A N 1
ATOM 1905 C CA . ASP A 1 237 ? -28.835 2.570 27.529 1.00 89.56 237 ASP A CA 1
ATOM 1906 C C . ASP A 1 237 ? -27.558 2.578 28.376 1.00 89.56 237 ASP A C 1
ATOM 1908 O O . ASP A 1 237 ? -26.479 2.142 27.959 1.00 89.56 237 ASP A O 1
ATOM 1912 N N . LYS A 1 238 ? -27.696 3.054 29.614 1.00 84.94 238 LYS A N 1
ATOM 1913 C CA . LYS A 1 238 ? -26.603 3.105 30.597 1.00 84.94 238 LYS A CA 1
ATOM 1914 C C . LYS A 1 238 ? -26.141 1.722 31.074 1.00 84.94 238 LYS A C 1
ATOM 1916 O O . LYS A 1 238 ? -25.123 1.634 31.749 1.00 84.94 238 LYS A O 1
ATOM 1921 N N . SER A 1 239 ? -26.849 0.637 30.743 1.00 88.12 239 SER A N 1
ATOM 1922 C CA . SER A 1 239 ? -26.398 -0.726 31.060 1.00 88.12 239 SER A CA 1
ATOM 1923 C C . SER A 1 239 ? -25.293 -1.224 30.120 1.00 88.12 239 SER A C 1
ATOM 1925 O O . SER A 1 239 ? -24.619 -2.212 30.433 1.00 88.12 239 SER A O 1
ATOM 1927 N N . ILE A 1 240 ? -25.091 -0.544 28.984 1.00 90.00 240 ILE A N 1
ATOM 1928 C CA . ILE A 1 240 ? -24.074 -0.872 27.988 1.00 90.00 240 ILE A CA 1
ATOM 1929 C C . ILE A 1 240 ? -22.893 0.090 28.129 1.00 90.00 240 ILE A C 1
ATOM 1931 O O . ILE A 1 240 ? -23.014 1.298 27.928 1.00 90.00 240 ILE A O 1
ATOM 1935 N N . LYS A 1 241 ? -21.721 -0.471 28.427 1.00 89.81 241 LYS A N 1
ATOM 1936 C CA . LYS A 1 241 ? -20.456 0.264 28.557 1.00 89.81 241 LYS A CA 1
ATOM 1937 C C . LYS A 1 241 ? -19.694 0.279 27.239 1.00 89.81 241 LYS A C 1
ATOM 1939 O O . LYS A 1 241 ? -19.617 -0.737 26.553 1.00 89.81 241 LYS A O 1
ATOM 1944 N N . PHE A 1 242 ? -19.089 1.401 26.878 1.00 92.19 242 PHE A N 1
ATOM 1945 C CA . PHE A 1 242 ? -18.200 1.488 25.719 1.00 92.19 242 PHE A CA 1
ATOM 1946 C C . PHE A 1 24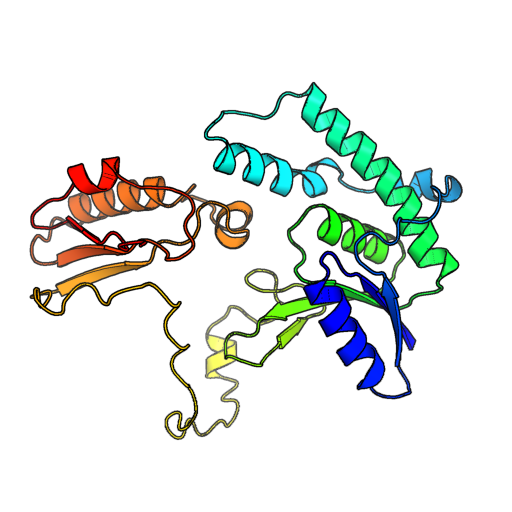2 ? -16.750 1.424 26.198 1.00 92.19 242 PHE A C 1
ATOM 1948 O O . PHE A 1 242 ? -16.351 2.160 27.099 1.00 92.19 242 PHE A O 1
ATOM 1955 N N . VAL A 1 243 ? -15.972 0.502 25.629 1.00 89.88 243 VAL A N 1
ATOM 1956 C CA . VAL A 1 243 ? -14.601 0.219 26.063 1.00 89.88 243 VAL A CA 1
ATOM 1957 C C . VAL A 1 243 ? -13.634 0.371 24.910 1.00 89.88 243 VAL A C 1
ATOM 1959 O O . VAL A 1 243 ? -13.692 -0.382 23.943 1.00 89.88 243 VAL A O 1
ATOM 1962 N N . PHE A 1 244 ? -12.702 1.302 25.050 1.00 90.00 244 PHE A N 1
ATOM 1963 C CA . PHE A 1 244 ? -11.689 1.620 24.055 1.00 90.00 244 PHE A CA 1
ATOM 1964 C C . PHE A 1 244 ? -10.342 1.060 24.494 1.00 90.00 244 PHE A C 1
ATOM 1966 O O . PHE A 1 244 ? -9.969 1.171 25.663 1.00 90.00 244 PHE A O 1
ATOM 1973 N N . LYS A 1 245 ? -9.602 0.453 23.566 1.00 86.94 245 LYS A N 1
ATOM 1974 C CA . LYS A 1 245 ? -8.257 -0.071 23.833 1.00 86.94 245 LYS A CA 1
ATOM 1975 C C . LYS A 1 245 ? -7.277 0.446 22.799 1.00 86.94 245 LYS A C 1
ATOM 1977 O O . LYS A 1 245 ? -7.457 0.173 21.615 1.00 86.94 245 LYS A O 1
ATOM 1982 N N . GLU A 1 246 ? -6.228 1.120 23.260 1.00 87.50 246 GLU A N 1
ATOM 1983 C CA . GLU A 1 246 ? -5.150 1.620 22.404 1.00 87.50 246 GLU A CA 1
ATOM 1984 C C . GLU A 1 246 ? -4.437 0.484 21.646 1.00 87.50 246 GLU A C 1
ATOM 1986 O O . GLU A 1 246 ? -4.252 -0.618 22.169 1.00 87.50 246 GLU A O 1
ATOM 1991 N N . HIS A 1 247 ? -3.999 0.760 20.413 1.00 85.31 247 HIS A N 1
ATOM 1992 C CA . HIS A 1 247 ? -3.155 -0.161 19.658 1.00 85.31 247 HIS A CA 1
ATOM 1993 C C . HIS A 1 247 ? -1.713 -0.182 20.215 1.00 85.31 247 HIS A C 1
ATOM 1995 O O . HIS A 1 247 ? -1.109 0.887 20.343 1.00 85.31 247 HIS A O 1
ATOM 2001 N N . PRO A 1 248 ? -1.080 -1.358 20.418 1.00 80.25 248 PRO A N 1
ATOM 2002 C CA . PRO A 1 248 ? 0.279 -1.469 20.976 1.00 80.25 248 PRO A CA 1
ATOM 2003 C C . PRO A 1 248 ? 1.330 -0.674 20.215 1.00 80.25 248 PRO A C 1
ATOM 2005 O O . PRO A 1 248 ? 2.217 -0.061 20.797 1.00 80.25 248 PRO A O 1
ATOM 2008 N N . SER A 1 249 ? 1.225 -0.679 18.892 1.00 81.62 249 SER A N 1
ATOM 2009 C CA . SER A 1 249 ? 2.162 0.009 18.004 1.00 81.62 249 SER A CA 1
ATOM 2010 C C . SER A 1 249 ? 1.725 1.430 17.633 1.00 81.62 249 SER A C 1
ATOM 2012 O O . SER A 1 249 ? 2.264 1.983 16.677 1.00 81.62 249 SER A O 1
ATOM 2014 N N . SER A 1 250 ? 0.727 2.012 18.315 1.00 82.38 250 SER A N 1
ATOM 2015 C CA . SER A 1 250 ? 0.346 3.403 18.051 1.00 82.38 250 SER A CA 1
ATOM 2016 C C . SER A 1 250 ? 1.500 4.343 18.426 1.00 82.38 250 SER A C 1
ATOM 2018 O O . SER A 1 250 ? 2.004 4.261 19.550 1.00 82.38 250 SER A O 1
ATOM 2020 N N . PRO A 1 251 ? 1.931 5.246 17.527 1.00 79.56 251 PRO A N 1
ATOM 2021 C CA . PRO A 1 251 ? 2.870 6.308 17.871 1.00 79.56 251 PRO A CA 1
ATOM 2022 C C . PRO A 1 251 ? 2.175 7.509 18.533 1.00 79.56 251 PRO A C 1
ATOM 2024 O O . PRO A 1 251 ? 2.856 8.435 18.963 1.00 79.56 251 PRO A O 1
ATOM 2027 N N . PHE A 1 252 ? 0.838 7.533 18.564 1.00 81.06 252 PHE A N 1
ATOM 2028 C CA . PHE A 1 252 ? 0.050 8.623 19.130 1.00 81.06 252 PHE A CA 1
ATOM 2029 C C . PHE A 1 252 ? -0.345 8.304 20.565 1.00 81.06 252 PHE A C 1
ATOM 2031 O O . PHE A 1 252 ? -0.821 7.207 20.848 1.00 81.06 252 PHE A O 1
ATOM 2038 N N . GLU A 1 253 ? -0.197 9.294 21.440 1.00 80.00 253 GLU A N 1
ATOM 2039 C CA . GLU A 1 253 ? -0.807 9.284 22.763 1.00 80.00 253 GLU A CA 1
ATOM 2040 C C . GLU A 1 253 ? -2.203 9.911 22.676 1.00 80.00 253 GLU A C 1
ATOM 2042 O O . GLU A 1 253 ? -2.394 10.934 22.012 1.00 80.00 253 GLU A O 1
ATOM 204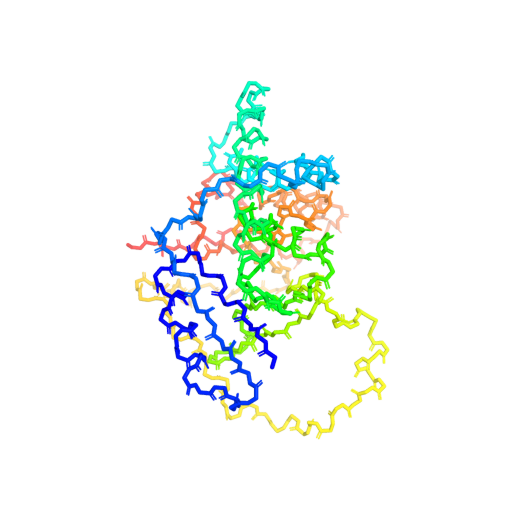7 N N . TYR A 1 254 ? -3.173 9.316 23.366 1.00 82.31 254 TYR A N 1
ATOM 2048 C CA . TYR A 1 254 ? -4.558 9.793 23.412 1.00 82.31 254 TYR A CA 1
ATOM 2049 C C . TYR A 1 254 ? -4.905 10.367 24.789 1.00 82.31 254 TYR A C 1
ATOM 2051 O O . TYR A 1 254 ? -5.970 10.077 25.322 1.00 82.31 254 TYR A O 1
ATOM 2059 N N . LYS A 1 255 ? -3.997 11.166 25.370 1.00 79.56 255 LYS A N 1
ATOM 2060 C CA . LYS A 1 255 ? -4.143 11.731 26.726 1.00 79.56 255 LYS A CA 1
ATOM 2061 C C . LYS A 1 255 ? -5.486 12.431 26.924 1.00 79.56 255 LYS A C 1
ATOM 2063 O O . LYS A 1 255 ? -6.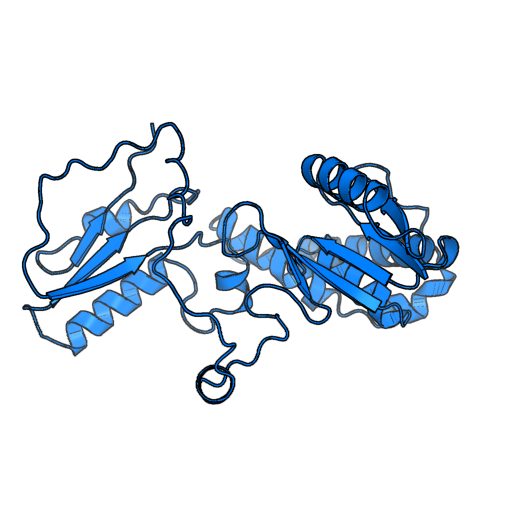149 12.188 27.916 1.00 79.56 255 LYS A O 1
ATOM 2068 N N . GLU A 1 256 ? -5.931 13.209 25.941 1.00 78.88 256 GLU A N 1
ATOM 2069 C CA . GLU A 1 256 ? -7.225 13.897 26.020 1.00 78.88 256 GLU A CA 1
ATOM 2070 C C . GLU A 1 256 ? -8.437 12.953 26.143 1.00 78.88 256 GLU A C 1
ATOM 2072 O O . GLU A 1 256 ? -9.448 13.331 26.715 1.00 78.88 256 GLU A O 1
ATOM 2077 N N . LEU A 1 257 ? -8.344 11.718 25.635 1.00 81.38 257 LEU A N 1
ATOM 2078 C CA . LEU A 1 257 ? -9.425 10.734 25.728 1.00 81.38 257 LEU A CA 1
ATOM 2079 C C . LEU A 1 257 ? -9.421 10.019 27.083 1.00 81.38 257 LEU A C 1
ATOM 2081 O O . LEU A 1 257 ? -10.427 9.427 27.469 1.00 81.38 257 LEU A O 1
ATOM 2085 N N . GLU A 1 258 ? -8.286 10.044 27.791 1.00 72.12 258 GLU A N 1
ATOM 2086 C CA . GLU A 1 258 ? -8.186 9.528 29.156 1.00 72.12 258 GLU A CA 1
ATOM 2087 C C . GLU A 1 258 ? -8.990 10.413 30.120 1.00 72.12 258 GLU A C 1
ATOM 2089 O O . GLU A 1 258 ? -9.617 9.872 31.032 1.00 72.12 258 GLU A O 1
ATOM 2094 N N . ASP A 1 259 ? -9.019 11.727 29.873 1.00 73.88 259 ASP A N 1
ATOM 2095 C CA . ASP A 1 259 ? -9.745 12.720 30.677 1.00 73.88 259 ASP A CA 1
ATOM 2096 C C . ASP A 1 259 ? -11.268 12.687 30.432 1.00 73.88 259 ASP A C 1
ATOM 2098 O O . ASP A 1 259 ? -12.048 12.995 31.332 1.00 73.88 259 ASP A O 1
ATOM 2102 N N . ASP A 1 260 ? -11.706 12.242 29.248 1.00 72.19 260 ASP A N 1
ATOM 2103 C CA . ASP A 1 260 ? -13.122 12.124 28.854 1.00 72.19 260 ASP A CA 1
ATOM 2104 C C . ASP A 1 260 ? -13.792 10.813 29.332 1.00 72.19 260 ASP A C 1
ATOM 2106 O O . ASP A 1 260 ? -14.871 10.424 28.862 1.00 72.19 260 ASP A O 1
ATOM 2110 N N . GLN A 1 261 ? -13.159 10.087 30.258 1.00 72.94 261 GLN A N 1
ATOM 2111 C CA . GLN A 1 261 ? -13.725 8.866 30.827 1.00 72.94 261 GLN A CA 1
ATOM 2112 C C . GLN A 1 261 ? -14.973 9.150 31.670 1.00 72.94 261 GLN A C 1
ATOM 2114 O O . GLN A 1 261 ? -15.056 10.118 32.422 1.00 72.94 261 GLN A O 1
ATOM 2119 N N . THR A 1 262 ? -15.952 8.253 31.579 1.00 72.38 262 THR A N 1
ATOM 2120 C CA . THR A 1 262 ? -17.181 8.291 32.386 1.00 72.38 262 THR A CA 1
ATOM 2121 C C . THR A 1 262 ? -17.510 6.889 32.892 1.00 72.38 262 THR A C 1
ATOM 2123 O O . THR A 1 262 ? -16.947 5.907 32.412 1.00 72.38 262 THR A O 1
ATOM 2126 N N . ASP A 1 263 ? -18.489 6.755 33.790 1.00 70.94 263 ASP A N 1
ATOM 2127 C CA . ASP A 1 263 ? -18.950 5.441 34.275 1.00 70.94 263 ASP A CA 1
ATOM 2128 C C . ASP A 1 263 ? -19.418 4.488 33.156 1.00 70.94 263 ASP A C 1
ATOM 2130 O O . ASP A 1 263 ? -19.467 3.270 33.347 1.00 70.94 263 ASP A O 1
ATOM 2134 N N . ASN A 1 264 ? -19.742 5.030 31.976 1.00 74.06 264 ASN A N 1
ATOM 2135 C CA . ASN A 1 264 ? -20.203 4.271 30.813 1.00 74.06 264 ASN A CA 1
ATOM 2136 C C . ASN A 1 264 ? -19.200 4.266 29.645 1.00 74.06 264 ASN A C 1
ATOM 2138 O O . ASN A 1 264 ? -19.458 3.611 28.635 1.00 74.06 264 ASN A O 1
ATOM 2142 N N . CYS A 1 265 ? -18.064 4.959 29.766 1.00 79.25 265 CYS A N 1
ATOM 2143 C CA . CYS A 1 265 ? -17.049 5.089 28.721 1.00 79.25 265 CYS A CA 1
ATOM 2144 C C . CYS A 1 265 ? -15.644 4.949 29.321 1.00 79.25 265 CYS A C 1
ATOM 2146 O O . CYS A 1 265 ? -15.187 5.833 30.043 1.00 79.25 265 CYS A O 1
ATOM 2148 N N . PHE A 1 266 ? -14.953 3.854 28.998 1.00 81.19 266 PHE A N 1
ATOM 2149 C CA . PHE A 1 266 ? -13.644 3.521 29.565 1.00 81.19 266 PHE A CA 1
ATOM 2150 C C . PHE A 1 266 ? -12.561 3.507 28.495 1.00 81.19 266 PHE A C 1
ATOM 2152 O O . PHE A 1 266 ? -12.708 2.840 27.467 1.00 81.19 266 PHE A O 1
ATOM 2159 N N . PHE A 1 267 ? -11.440 4.167 28.775 1.00 79.94 267 PHE A N 1
ATOM 2160 C CA . PHE A 1 267 ? -10.272 4.174 27.903 1.00 79.94 267 PHE A CA 1
ATOM 2161 C C . PHE A 1 267 ? -9.115 3.410 28.553 1.00 79.94 267 PHE A C 1
ATOM 2163 O O . PHE A 1 267 ? -8.578 3.816 29.581 1.00 79.94 267 PHE A O 1
ATOM 2170 N N . PHE A 1 268 ? -8.713 2.289 27.950 1.00 76.50 268 PHE A N 1
ATOM 2171 C CA . PHE A 1 268 ? -7.563 1.506 28.393 1.00 76.50 268 PHE A CA 1
ATOM 2172 C C . PHE A 1 268 ? -6.329 1.869 27.576 1.00 76.50 268 PHE A C 1
ATOM 2174 O O . PHE A 1 268 ? -6.151 1.414 26.438 1.00 76.50 268 PHE A O 1
ATOM 2181 N N . LYS A 1 269 ? -5.446 2.642 28.207 1.00 68.94 269 LYS A N 1
ATOM 2182 C CA . LYS A 1 269 ? -4.101 2.901 27.705 1.00 68.94 269 LYS A CA 1
ATOM 2183 C C . LYS A 1 269 ? -3.249 1.645 27.802 1.00 68.94 269 LYS A C 1
ATOM 2185 O O . LYS A 1 269 ? -3.302 0.921 28.796 1.00 68.94 269 LYS A O 1
ATOM 2190 N N . GLN A 1 270 ? -2.417 1.412 26.797 1.00 63.41 270 GLN A N 1
ATOM 2191 C CA . GLN A 1 270 ? -1.355 0.427 26.916 1.00 63.41 270 GLN A CA 1
ATOM 2192 C C . GLN A 1 270 ? -0.143 1.070 27.595 1.00 63.41 270 GLN A C 1
ATOM 2194 O O . GLN A 1 270 ? 0.430 2.020 27.065 1.00 63.41 270 GLN A O 1
ATOM 2199 N N . LEU A 1 271 ? 0.244 0.565 28.770 1.00 55.66 271 LEU A N 1
ATOM 2200 C CA . LEU A 1 271 ? 1.498 0.958 29.410 1.00 55.66 271 LEU A CA 1
ATOM 2201 C C . LEU A 1 271 ? 2.655 0.513 28.499 1.00 55.66 271 LEU A C 1
ATOM 2203 O O . LEU A 1 271 ? 2.772 -0.669 28.175 1.00 55.66 271 LEU A O 1
ATOM 2207 N N . LYS A 1 272 ? 3.450 1.476 28.026 1.00 52.56 272 LYS A N 1
ATOM 2208 C CA . LYS A 1 272 ? 4.692 1.248 27.277 1.00 52.56 272 LYS A CA 1
ATOM 2209 C C . LYS A 1 272 ? 5.834 1.558 28.247 1.00 52.56 272 LYS A C 1
ATOM 2211 O O . LYS A 1 272 ? 5.891 2.689 28.729 1.00 52.56 272 LYS A O 1
ATOM 2216 N N . HIS A 1 273 ? 6.654 0.561 28.577 1.00 46.66 273 HIS A N 1
ATOM 2217 C CA . HIS A 1 273 ? 7.907 0.747 29.318 1.00 46.66 273 HIS A CA 1
ATOM 2218 C C . HIS A 1 273 ? 9.050 1.062 28.356 1.00 46.66 273 HIS A C 1
ATOM 2220 O O . HIS A 1 273 ? 9.056 0.476 27.248 1.00 46.66 273 HIS A O 1
#

Radius of gyration: 22.79 Å; chains: 1; bounding box: 50×53×63 Å

Secondary structure (DSSP, 8-state):
-EEEEE-SSHHHHHHHHHHHHHS-TT-EEEEE-TTS-PPPP-GGGHHHHTTS-HHHHHHHHHHHHHHHHT-S---HHHHHHHHHHHHHHHHHHHHHHHHHT-SEEEEE-S-SHHHHHHHHHHHHTT-EEEEEEE-SSTT-EEEESS-SGGGSSS---HHHHHH----------S----PPPPTT-PPP-TT----SEEEEEE---TT-HHHHHH-SS--SHHHHHHHHHHHHHHH--TTEEEEEE--TT-----HHHHHT-BTTEEEEPPP--